Protein AF-A0A2N2FHU1-F1 (afdb_monomer)

Foldseek 3Di:
DYDDDDDDDDDDDDDDDDDDDDDDDPDPPPPVVVVPVVVVVVVVVVVVVVVVVVVVVVVVVVVVVVVVPDDPAQLDDDPPQDDFLDWDAQPQQRFIWFKDAWHKDWFFADPPQFLGDLLRDDTDIATEGIWTWGLWFQFQSSQCSQPVDQCALQCPDRLFFGAQDFLVRQQVSQVSSCVVRVFHKDFAALVRLLCQQCVPPPEQGLVHPFDDPQAAQEQFDDDDPPPPPPPPDDDDDDDDPDPDPPCSHRPRQDQDRIPSHAGHPSSHTQLAAAAWAWHQADDDSCCRVPFDRYRGGHPDDDFKTKTGQYYNHDDRSQNTSSRIDIDGRRDTDNRYTHMMMGGDDDPPPDPPPPDDD

Secondary structure (DSSP, 8-state):
------------------------SSSSSSSSSTTTTHHHHHHHHHHHHHHHHHHHHHHHHHHHHHHTTSPPPTTSPPTTPPPTT-EEE-TTT--EEEEE--EEEEES--TT-TT--GGG-S-EEEEE--EEEESSPPBHHHHHHHHS----SS---TTSBP-SB-HHHHHHHHHHHHHHHTS--BPPPHHHHHHHHHTT--SSBTTBS---TTT---------------------------------S-TT--PPPTT-S---TTS---TTSSSEEEEEEEP-TTGGGG--SBS----S--S-EEEES--TTS-GGG-STT--EEE-TT--BTTEE---EEEPPPPS-PSP-----

Mean predicted aligned error: 14.24 Å

Nearest PDB structures (foldseek):
  5hha-assembly1_A  TM=8.091E-01  e=1.763E-21  Pseudomonas aeruginosa PAO1
  6muj-assembly4_D  TM=7.670E-01  e=4.812E-19  Streptomyces coelicolor A3(2)
  2y3c-assembly1_A  TM=7.671E-01  e=2.247E-18  Treponema denticola
  6xtr-assembly1_A  TM=7.542E-01  e=1.756E-18  Thermomonospora curvata DSM 43183
  7spq-assembly1_A-2  TM=7.287E-01  e=2.327E-14  Burkholderia glumae BGR1

Radius of gyration: 36.48 Å; Cα contacts (8 Å, |Δi|>4): 621; chains: 1; bounding box: 97×106×107 Å

Structure (mmCIF, N/CA/C/O backbone):
data_AF-A0A2N2FHU1-F1
#
_entry.id   AF-A0A2N2FHU1-F1
#
loop_
_atom_site.group_PDB
_atom_site.id
_atom_site.type_symbol
_atom_site.label_atom_id
_atom_site.label_alt_id
_atom_site.label_comp_id
_atom_site.label_asym_id
_atom_site.label_entity_id
_atom_site.label_seq_id
_atom_site.pdbx_PDB_ins_code
_atom_site.Cartn_x
_atom_site.Cartn_y
_atom_site.Cartn_z
_atom_site.occupancy
_atom_site.B_iso_or_equiv
_atom_site.auth_seq_id
_atom_site.auth_comp_id
_atom_site.auth_asym_id
_atom_site.auth_atom_id
_atom_site.pdbx_PDB_model_num
ATOM 1 N N . MET A 1 1 ? 56.007 -33.754 -60.403 1.00 40.62 1 MET A N 1
ATOM 2 C CA . MET A 1 1 ? 57.239 -33.517 -59.618 1.00 40.62 1 MET A CA 1
ATOM 3 C C . MET A 1 1 ? 56.805 -33.421 -58.157 1.00 40.62 1 MET A C 1
ATOM 5 O O . MET A 1 1 ? 56.067 -32.502 -57.865 1.00 40.62 1 MET A O 1
ATOM 9 N N . GLY A 1 2 ? 57.037 -34.321 -57.205 1.00 34.84 2 GLY A N 1
ATOM 10 C CA . GLY A 1 2 ? 57.869 -35.516 -57.090 1.00 34.84 2 GLY A CA 1
ATOM 11 C C . GLY A 1 2 ? 58.473 -35.539 -55.673 1.00 34.84 2 GLY A C 1
ATOM 12 O O . GLY A 1 2 ? 59.330 -34.705 -55.428 1.00 34.84 2 GLY A O 1
ATOM 13 N N . THR A 1 3 ? 58.047 -36.502 -54.823 1.00 38.44 3 THR A N 1
ATOM 14 C CA . THR A 1 3 ? 58.814 -37.235 -53.755 1.00 38.44 3 THR A CA 1
ATOM 15 C C . THR A 1 3 ? 59.476 -36.442 -52.597 1.00 38.44 3 THR A C 1
ATOM 17 O O . THR A 1 3 ? 59.896 -35.319 -52.797 1.00 38.44 3 THR A O 1
ATOM 20 N N . ALA A 1 4 ? 59.708 -36.907 -51.356 1.00 38.34 4 ALA A N 1
ATOM 21 C CA . ALA A 1 4 ? 59.537 -38.139 -50.557 1.00 38.34 4 ALA A CA 1
ATOM 22 C C . ALA A 1 4 ? 59.866 -37.758 -49.071 1.00 38.34 4 ALA A C 1
ATOM 24 O O . ALA A 1 4 ? 60.621 -36.820 -48.847 1.00 38.34 4 ALA A O 1
ATOM 25 N N . CYS A 1 5 ? 59.181 -38.256 -48.032 1.00 33.56 5 CYS A N 1
ATOM 26 C CA . CYS A 1 5 ? 59.478 -39.444 -47.198 1.00 33.56 5 CYS A CA 1
ATOM 27 C C . CYS A 1 5 ? 60.847 -39.476 -46.468 1.00 33.56 5 CYS A C 1
ATOM 29 O O . CYS A 1 5 ? 61.884 -39.523 -47.117 1.00 33.56 5 CYS A O 1
ATOM 31 N N . SER A 1 6 ? 60.836 -39.611 -45.129 1.00 40.53 6 SER A N 1
ATOM 32 C CA . SER A 1 6 ? 61.796 -40.456 -44.388 1.00 40.53 6 SER A CA 1
ATOM 33 C C . SER A 1 6 ? 61.272 -40.828 -42.988 1.00 40.53 6 SER A C 1
ATOM 35 O O . SER A 1 6 ? 60.971 -39.964 -42.167 1.00 40.53 6 SER A O 1
ATOM 37 N N . MET A 1 7 ? 61.162 -42.137 -42.739 1.00 39.69 7 MET A N 1
ATOM 38 C CA . MET A 1 7 ? 61.008 -42.786 -41.430 1.00 39.69 7 MET A CA 1
ATOM 39 C C . MET A 1 7 ? 62.381 -43.250 -40.920 1.00 39.69 7 MET A C 1
ATOM 41 O O . MET A 1 7 ? 63.185 -43.721 -41.720 1.00 39.69 7 MET A O 1
ATOM 45 N N . ALA A 1 8 ? 62.559 -43.363 -39.597 1.00 38.97 8 ALA A N 1
ATOM 46 C CA . ALA A 1 8 ? 63.351 -44.458 -39.020 1.00 38.97 8 ALA A CA 1
ATOM 47 C C . ALA A 1 8 ? 62.891 -44.837 -37.596 1.00 38.97 8 ALA A C 1
ATOM 49 O O . ALA A 1 8 ? 62.787 -44.003 -36.704 1.00 38.97 8 ALA A O 1
ATOM 50 N N . ARG A 1 9 ? 62.611 -46.137 -37.420 1.00 41.94 9 ARG A N 1
ATOM 51 C CA . ARG A 1 9 ? 62.234 -46.871 -36.193 1.00 41.94 9 ARG A CA 1
ATOM 52 C C . ARG A 1 9 ? 63.461 -47.422 -35.448 1.00 41.94 9 ARG A C 1
ATOM 54 O O . ARG A 1 9 ? 64.472 -47.657 -36.104 1.00 41.94 9 ARG A O 1
ATOM 61 N N . ARG A 1 10 ? 63.234 -47.877 -34.194 1.00 39.69 10 ARG A N 1
ATOM 62 C CA . ARG A 1 10 ? 63.650 -49.159 -33.518 1.00 39.69 10 ARG A CA 1
ATOM 63 C C . ARG A 1 10 ? 64.129 -48.878 -32.072 1.00 39.69 10 ARG A C 1
ATOM 65 O O . ARG A 1 10 ? 64.758 -47.858 -31.869 1.00 39.69 10 ARG A O 1
ATOM 72 N N . LYS A 1 11 ? 63.899 -49.680 -31.015 1.00 37.00 11 LYS A N 1
ATOM 73 C CA . LYS A 1 11 ? 63.707 -51.141 -30.826 1.00 37.00 11 LYS A CA 1
ATOM 74 C C . LYS A 1 11 ? 63.154 -51.426 -29.400 1.00 37.00 11 LYS A C 1
ATOM 76 O O . LYS A 1 11 ? 63.302 -50.599 -28.510 1.00 37.00 11 LYS A O 1
ATOM 81 N N . SER A 1 12 ? 62.582 -52.614 -29.199 1.00 36.44 12 SER A N 1
ATOM 82 C CA . SER A 1 12 ? 61.937 -53.148 -27.982 1.00 36.44 12 SER A CA 1
ATOM 83 C C . SER A 1 12 ? 62.752 -54.240 -27.246 1.00 36.44 12 SER A C 1
ATOM 85 O O . SER A 1 12 ? 63.323 -55.075 -27.940 1.00 36.44 12 SER A O 1
ATOM 87 N N . ALA A 1 13 ? 62.652 -54.260 -25.897 1.00 38.62 13 ALA A N 1
ATOM 88 C CA . ALA A 1 13 ? 62.669 -55.360 -24.882 1.00 38.62 13 ALA A CA 1
ATOM 89 C C . ALA A 1 13 ? 63.818 -56.418 -24.839 1.00 38.62 13 ALA A C 1
ATOM 91 O O . ALA A 1 13 ? 64.398 -56.722 -25.878 1.00 38.62 13 ALA A O 1
ATOM 92 N N . PRO A 1 14 ? 64.152 -57.007 -23.653 1.00 44.94 14 PRO A N 1
ATOM 93 C CA . PRO A 1 14 ? 63.383 -58.133 -23.065 1.00 44.94 14 PRO A CA 1
ATOM 94 C C . PRO A 1 14 ? 63.299 -58.204 -21.507 1.00 44.94 14 PRO A C 1
ATOM 96 O O . PRO A 1 14 ? 63.919 -57.426 -20.790 1.00 44.94 14 PRO A O 1
ATOM 99 N N . GLN A 1 15 ? 62.497 -59.158 -20.998 1.00 40.56 15 GLN A N 1
ATOM 100 C CA . GLN A 1 15 ? 62.167 -59.462 -19.585 1.00 40.56 15 GLN A CA 1
ATOM 101 C C . GLN A 1 15 ? 62.832 -60.759 -19.035 1.00 40.56 15 GLN A C 1
ATOM 103 O O . GLN A 1 15 ? 63.158 -61.639 -19.831 1.00 40.56 15 GLN A O 1
ATOM 108 N N . ARG A 1 16 ? 62.757 -60.922 -17.685 1.00 37.66 16 ARG A N 1
ATOM 109 C CA . ARG A 1 16 ? 62.715 -62.146 -16.804 1.00 37.66 16 ARG A CA 1
ATOM 110 C C . ARG A 1 16 ? 64.029 -62.555 -16.086 1.00 37.66 16 ARG A C 1
ATOM 112 O O . ARG A 1 16 ? 65.076 -62.194 -16.610 1.00 37.66 16 ARG A O 1
ATOM 119 N N . PRO A 1 17 ? 64.024 -63.353 -14.971 1.00 45.00 17 PRO A N 1
ATOM 120 C CA . PRO A 1 17 ? 62.926 -64.029 -14.232 1.00 45.00 17 PRO A CA 1
ATOM 121 C C . PRO A 1 17 ? 62.935 -63.900 -12.670 1.00 45.00 17 PRO A C 1
ATOM 123 O O . PRO A 1 17 ? 63.761 -63.224 -12.071 1.00 45.00 17 PRO A O 1
ATOM 126 N N . LEU A 1 18 ? 61.955 -64.584 -12.053 1.00 44.88 18 LEU A N 1
ATOM 127 C CA . LEU A 1 18 ? 61.579 -64.764 -10.634 1.00 44.88 18 LEU A CA 1
ATOM 128 C C . LEU A 1 18 ? 62.625 -65.445 -9.719 1.00 44.88 18 LEU A C 1
ATOM 130 O O . LEU A 1 18 ? 63.299 -66.373 -10.157 1.00 44.88 18 LEU A O 1
ATOM 134 N N . LEU A 1 19 ? 62.587 -65.147 -8.409 1.00 37.03 19 LEU A N 1
ATOM 135 C CA . LEU A 1 19 ? 62.988 -66.087 -7.348 1.00 37.03 19 LEU A CA 1
ATOM 136 C C . LEU A 1 19 ? 62.145 -65.924 -6.069 1.00 37.03 19 LEU A C 1
ATOM 138 O O . LEU A 1 19 ? 61.820 -64.822 -5.637 1.00 37.03 19 LEU A O 1
ATOM 142 N N . ARG A 1 20 ? 61.771 -67.077 -5.511 1.00 44.06 20 ARG A N 1
ATOM 143 C CA . ARG A 1 20 ? 60.867 -67.327 -4.381 1.00 44.06 20 ARG A CA 1
ATOM 144 C C . ARG A 1 20 ? 61.733 -67.779 -3.197 1.00 44.06 20 ARG A C 1
ATOM 146 O O . ARG A 1 20 ? 62.502 -68.718 -3.377 1.00 44.06 20 ARG A O 1
ATOM 153 N N . ALA A 1 21 ? 61.594 -67.179 -2.014 1.00 37.00 21 ALA A N 1
ATOM 154 C CA . ALA A 1 21 ? 62.083 -67.748 -0.750 1.00 37.00 21 ALA A CA 1
ATOM 155 C C . ALA A 1 21 ? 61.275 -67.195 0.445 1.00 37.00 21 ALA A C 1
ATOM 157 O O . ALA A 1 21 ? 60.948 -66.014 0.495 1.00 37.00 21 ALA A O 1
ATOM 158 N N . GLN A 1 22 ? 60.933 -68.080 1.378 1.00 45.22 22 GLN A N 1
ATOM 159 C CA . GLN A 1 22 ? 60.189 -67.906 2.639 1.00 45.22 22 GLN A CA 1
ATOM 160 C C . GLN A 1 22 ? 60.930 -68.750 3.717 1.00 45.22 22 GLN A C 1
ATOM 162 O O . GLN A 1 22 ? 61.759 -69.570 3.323 1.00 45.22 22 GLN A O 1
ATOM 167 N N . PRO A 1 23 ? 60.602 -68.691 5.028 1.00 52.25 23 PRO A N 1
ATOM 168 C CA . PRO A 1 23 ? 60.909 -67.663 6.032 1.00 52.25 23 PRO A CA 1
ATOM 169 C C . PRO A 1 23 ? 61.616 -68.303 7.271 1.00 52.25 23 PRO A C 1
ATOM 171 O O . PRO A 1 23 ? 62.114 -69.415 7.184 1.00 52.25 23 PRO A O 1
ATOM 174 N N . GLN A 1 24 ? 61.558 -67.647 8.441 1.00 51.66 24 GLN A N 1
ATOM 175 C CA . GLN A 1 24 ? 61.842 -68.164 9.805 1.00 51.66 24 GLN A CA 1
ATOM 176 C C . GLN A 1 24 ? 63.264 -67.967 10.366 1.00 51.66 24 GLN A C 1
ATOM 178 O O . GLN A 1 24 ? 64.061 -68.894 10.395 1.00 51.66 24 GLN A O 1
ATOM 183 N N . ALA A 1 25 ? 63.532 -66.776 10.925 1.00 49.62 25 ALA A N 1
ATOM 184 C CA . ALA A 1 25 ? 64.481 -66.613 12.048 1.00 49.62 25 ALA A CA 1
ATOM 185 C C . ALA A 1 25 ? 64.404 -65.258 12.804 1.00 49.62 25 ALA A C 1
ATOM 187 O O . ALA A 1 25 ? 65.146 -65.073 13.760 1.00 49.62 25 ALA A O 1
ATOM 188 N N . MET A 1 26 ? 63.537 -64.299 12.437 1.00 52.66 26 MET A N 1
ATOM 189 C CA . MET A 1 26 ? 63.538 -62.940 13.034 1.00 52.66 26 MET A CA 1
ATOM 190 C C . MET A 1 26 ? 62.244 -62.530 13.769 1.00 52.66 26 MET A C 1
ATOM 192 O O . MET A 1 26 ? 61.972 -61.342 13.896 1.00 52.66 26 MET A O 1
ATOM 196 N N . LEU A 1 27 ? 61.428 -63.468 14.269 1.00 49.78 27 LEU A N 1
ATOM 197 C CA . LEU A 1 27 ? 60.154 -63.112 14.929 1.00 49.78 27 LEU A CA 1
ATOM 198 C C . LEU A 1 27 ? 60.169 -63.159 16.468 1.00 49.78 27 LEU A C 1
ATOM 200 O O . LEU A 1 27 ? 59.229 -62.670 17.081 1.00 49.78 27 LEU A O 1
ATOM 204 N N . LEU A 1 28 ? 61.212 -63.686 17.121 1.00 50.75 28 LEU A N 1
ATOM 205 C CA . LEU A 1 28 ? 61.210 -63.783 18.593 1.00 50.75 28 LEU A CA 1
ATOM 206 C C . LEU A 1 28 ? 61.859 -62.600 19.331 1.00 50.75 28 LEU A C 1
ATOM 208 O O . LEU A 1 28 ? 61.578 -62.410 20.509 1.00 50.75 28 LEU A O 1
ATOM 212 N N . ALA A 1 29 ? 62.672 -61.772 18.670 1.00 51.50 29 ALA A N 1
ATOM 213 C CA . ALA A 1 29 ? 63.367 -60.664 19.341 1.00 51.50 29 ALA A CA 1
ATOM 214 C C . ALA A 1 29 ? 62.569 -59.341 19.384 1.00 51.50 29 ALA A C 1
ATOM 216 O O . ALA A 1 29 ? 62.924 -58.448 20.146 1.00 51.50 29 ALA A O 1
ATOM 217 N N . LEU A 1 30 ? 61.478 -59.207 18.615 1.00 48.12 30 LEU A N 1
ATOM 218 C CA . LEU A 1 30 ? 60.668 -57.975 18.563 1.00 48.12 30 LEU A CA 1
ATOM 219 C C . LEU A 1 30 ? 59.480 -57.968 19.551 1.00 48.12 30 LEU A C 1
ATOM 221 O O . LEU A 1 30 ? 58.863 -56.930 19.767 1.00 48.12 30 LEU A O 1
ATOM 225 N N . LEU A 1 31 ? 59.146 -59.115 20.153 1.00 48.38 31 LEU A N 1
ATOM 226 C CA . LEU A 1 31 ? 57.955 -59.266 21.003 1.00 48.38 31 LEU A CA 1
ATOM 227 C C . LEU A 1 31 ? 58.168 -58.857 22.471 1.00 48.38 31 LEU A C 1
ATOM 229 O O . LEU A 1 31 ? 57.191 -58.665 23.187 1.00 48.38 31 LEU A O 1
ATOM 233 N N . LEU A 1 32 ? 59.413 -58.680 22.928 1.00 48.84 32 LEU A N 1
ATOM 234 C CA . LEU A 1 32 ? 59.709 -58.396 24.342 1.00 48.84 32 LEU A CA 1
ATOM 235 C C . LEU A 1 32 ? 59.891 -56.905 24.676 1.00 48.84 32 LEU A C 1
ATOM 237 O O . LEU A 1 32 ? 59.790 -56.536 25.841 1.00 48.84 32 LEU A O 1
ATOM 241 N N . THR A 1 33 ? 60.064 -56.024 23.687 1.00 51.12 33 THR A N 1
ATOM 242 C CA . THR A 1 33 ? 60.094 -54.561 23.897 1.00 51.12 33 THR A CA 1
ATOM 243 C C . THR A 1 33 ? 58.727 -53.889 23.735 1.00 51.12 33 THR A C 1
ATOM 245 O O . THR A 1 33 ? 58.548 -52.762 24.192 1.00 51.12 33 THR A O 1
ATOM 248 N N . LEU A 1 34 ? 57.726 -54.573 23.166 1.00 46.78 34 LEU A N 1
ATOM 249 C CA . LEU A 1 34 ? 56.380 -54.014 22.977 1.00 46.78 34 LEU A CA 1
ATOM 250 C C . LEU A 1 34 ? 55.507 -54.049 24.252 1.00 46.78 34 LEU A C 1
ATOM 252 O O . LEU A 1 34 ? 54.540 -53.298 24.354 1.00 46.78 34 LEU A O 1
ATOM 256 N N . CYS A 1 35 ? 55.850 -54.874 25.250 1.00 52.03 35 CYS A N 1
ATOM 257 C CA . CYS A 1 35 ? 55.008 -55.087 26.438 1.00 52.03 35 CYS A CA 1
ATOM 258 C C . CYS A 1 35 ? 55.168 -54.050 27.566 1.00 52.03 35 CYS A C 1
ATOM 260 O O . CYS A 1 35 ? 54.387 -54.090 28.512 1.00 52.03 35 CYS A O 1
ATOM 262 N N . LEU A 1 36 ? 56.122 -53.112 27.492 1.00 50.50 36 LEU A N 1
ATOM 263 C CA . LEU A 1 36 ? 56.321 -52.104 28.553 1.00 50.50 36 LEU A CA 1
ATOM 264 C C . LEU A 1 36 ? 55.947 -50.664 28.161 1.00 50.50 36 LEU A C 1
ATOM 266 O O . LEU A 1 36 ? 55.898 -49.806 29.035 1.00 50.50 36 LEU A O 1
ATOM 270 N N . VAL A 1 37 ? 55.628 -50.381 26.891 1.00 52.59 37 VAL A N 1
ATOM 271 C CA . VAL A 1 37 ? 55.271 -49.015 26.431 1.00 52.59 37 VAL A CA 1
ATOM 272 C C . VAL A 1 37 ? 53.758 -48.839 26.216 1.00 52.59 37 VAL A C 1
ATOM 274 O O . VAL A 1 37 ? 53.238 -47.726 26.283 1.00 52.59 37 VAL A O 1
ATOM 277 N N . ALA A 1 38 ? 53.016 -49.935 26.028 1.00 52.78 38 ALA A N 1
ATOM 278 C CA . ALA A 1 38 ? 51.574 -49.905 25.777 1.00 52.78 38 ALA A CA 1
ATOM 279 C C . ALA A 1 38 ? 50.702 -49.309 26.914 1.00 52.78 38 ALA A C 1
ATOM 281 O O . ALA A 1 38 ? 49.747 -48.603 26.587 1.00 52.78 38 ALA A O 1
ATOM 282 N N . PRO A 1 39 ? 50.987 -49.508 28.223 1.00 53.47 39 PRO A N 1
ATOM 283 C CA . PRO A 1 39 ? 50.118 -48.959 29.268 1.00 53.47 39 PRO A CA 1
ATOM 284 C C . PRO A 1 39 ? 50.262 -47.438 29.449 1.00 53.47 39 PRO A C 1
ATOM 286 O O . PRO A 1 39 ? 49.292 -46.783 29.818 1.00 53.47 39 PRO A O 1
ATOM 289 N N . ALA A 1 40 ? 51.433 -46.859 29.156 1.00 52.09 40 ALA A N 1
ATOM 290 C CA . ALA A 1 40 ? 51.691 -45.427 29.352 1.00 52.09 40 ALA A CA 1
ATOM 291 C C . ALA A 1 40 ? 51.044 -44.548 28.263 1.00 52.09 40 ALA A C 1
ATOM 293 O O . ALA A 1 40 ? 50.497 -43.490 28.563 1.00 52.09 40 ALA A O 1
ATOM 294 N N . LEU A 1 41 ? 51.030 -45.008 27.005 1.00 52.34 41 LEU A N 1
ATOM 295 C CA . LEU A 1 41 ? 50.374 -44.296 25.895 1.00 52.34 41 LEU A CA 1
ATOM 296 C C . LEU A 1 41 ? 48.841 -44.281 26.019 1.00 52.34 41 LEU A C 1
ATOM 298 O O . LEU A 1 41 ? 48.196 -43.324 25.592 1.00 52.34 41 LEU A O 1
ATOM 302 N N . ALA A 1 42 ? 48.252 -45.307 26.641 1.00 53.91 42 ALA A N 1
ATOM 303 C CA . ALA A 1 42 ? 46.809 -45.381 26.855 1.00 53.91 42 ALA A CA 1
ATOM 304 C C . ALA A 1 42 ? 46.305 -44.388 27.921 1.00 53.91 42 ALA A C 1
ATOM 306 O O . ALA A 1 42 ? 45.181 -43.902 27.812 1.00 53.91 42 ALA A O 1
ATOM 307 N N . GLN A 1 43 ? 47.118 -44.064 28.936 1.00 54.53 43 GLN A N 1
ATOM 308 C CA . GLN A 1 43 ? 46.726 -43.114 29.985 1.00 54.53 43 GLN A CA 1
ATOM 309 C C . GLN A 1 43 ? 46.781 -41.659 29.503 1.00 54.53 43 GLN A C 1
ATOM 311 O O . GLN A 1 43 ? 45.830 -40.919 29.739 1.00 54.53 43 GLN A O 1
ATOM 316 N N . VAL A 1 44 ? 47.819 -41.283 28.746 1.00 55.78 44 VAL A N 1
ATOM 317 C CA . VAL A 1 44 ? 47.945 -39.929 28.171 1.00 55.78 44 VAL A CA 1
ATOM 318 C C . VAL A 1 44 ? 46.800 -39.641 27.191 1.00 55.78 44 VAL A C 1
ATOM 320 O O . VAL A 1 44 ? 46.137 -38.614 27.292 1.00 55.78 44 VAL A O 1
ATOM 323 N N . SER A 1 45 ? 46.457 -40.603 26.324 1.00 59.12 45 SER A N 1
ATOM 324 C CA . SER A 1 45 ? 45.340 -40.452 25.379 1.00 59.12 45 SER A CA 1
ATOM 325 C C . SER A 1 45 ? 43.966 -40.328 26.055 1.00 59.12 45 SER A C 1
ATOM 327 O O . SER A 1 45 ? 43.052 -39.749 25.469 1.00 59.12 45 SER A O 1
ATOM 329 N N . ALA A 1 46 ? 43.789 -40.882 27.258 1.00 57.19 46 ALA A N 1
ATOM 330 C CA . ALA A 1 46 ? 42.523 -40.818 27.986 1.00 57.19 46 ALA A CA 1
ATOM 331 C C . ALA A 1 46 ? 42.353 -39.501 28.766 1.00 57.19 46 ALA A C 1
ATOM 333 O O . ALA A 1 46 ? 41.223 -39.043 28.949 1.00 57.19 46 ALA A O 1
ATOM 334 N N . GLU A 1 47 ? 43.450 -38.890 29.220 1.00 58.56 47 GLU A N 1
ATOM 335 C CA . GLU A 1 47 ? 43.434 -37.577 29.874 1.00 58.56 47 GLU A CA 1
ATOM 336 C C . GLU A 1 47 ? 43.218 -36.444 28.865 1.00 58.56 47 GLU A C 1
ATOM 338 O O . GLU A 1 47 ? 42.375 -35.579 29.113 1.00 58.56 47 GLU A O 1
ATOM 343 N N . ASP A 1 48 ? 43.852 -36.510 27.690 1.00 58.16 48 ASP A N 1
ATOM 344 C CA . ASP A 1 48 ? 43.631 -35.547 26.602 1.00 58.16 48 ASP A CA 1
ATOM 345 C C . ASP A 1 48 ? 42.182 -35.593 26.089 1.00 58.16 48 ASP A C 1
ATOM 347 O O . ASP A 1 48 ? 41.522 -34.559 25.975 1.00 58.16 48 ASP A O 1
ATOM 351 N N . ALA A 1 49 ? 41.617 -36.793 25.909 1.00 55.66 49 ALA A N 1
ATOM 352 C CA . ALA A 1 49 ? 40.220 -36.950 25.496 1.00 55.66 49 ALA A CA 1
ATOM 353 C C . ALA A 1 49 ? 39.218 -36.433 26.550 1.00 55.66 49 ALA A C 1
ATOM 355 O O . ALA A 1 49 ? 38.156 -35.911 26.204 1.00 55.66 49 ALA A O 1
ATOM 356 N N . ARG A 1 50 ? 39.537 -36.547 27.849 1.00 59.19 50 ARG A N 1
ATOM 357 C CA . ARG A 1 50 ? 38.714 -35.979 28.935 1.00 59.19 50 ARG A CA 1
ATOM 358 C C . ARG A 1 50 ? 38.845 -34.459 29.026 1.00 59.19 50 ARG A C 1
ATOM 360 O O . ARG A 1 50 ? 37.856 -33.794 29.329 1.00 59.19 50 ARG A O 1
ATOM 367 N N . SER A 1 51 ? 40.030 -33.917 28.752 1.00 57.12 51 SER A N 1
ATOM 368 C CA . SER A 1 51 ? 40.287 -32.476 28.672 1.00 57.12 51 SER A CA 1
ATOM 369 C C . SER A 1 51 ? 39.490 -31.834 27.531 1.00 57.12 51 SER A C 1
ATOM 371 O O . SER A 1 51 ? 38.757 -30.868 27.753 1.00 57.12 51 SER A O 1
ATOM 373 N N . GLU A 1 52 ? 39.523 -32.434 26.338 1.00 57.56 52 GLU A N 1
ATOM 374 C CA . GLU A 1 52 ? 38.754 -31.971 25.178 1.00 57.56 52 GLU A CA 1
ATOM 375 C C . GLU A 1 52 ? 37.242 -32.112 25.389 1.00 57.56 52 GLU A C 1
ATOM 377 O O . GLU A 1 52 ? 36.491 -31.180 25.095 1.00 57.56 52 GLU A O 1
ATOM 382 N N . ALA A 1 53 ? 36.770 -33.222 25.969 1.00 57.12 53 ALA A N 1
ATOM 383 C CA . ALA A 1 53 ? 35.351 -33.403 26.278 1.00 57.12 53 ALA A CA 1
ATOM 384 C C . ALA A 1 53 ? 34.840 -32.364 27.294 1.00 57.12 53 ALA A C 1
ATOM 386 O O . ALA A 1 53 ? 33.779 -31.770 27.088 1.00 57.12 53 ALA A O 1
ATOM 387 N N . ASN A 1 54 ? 35.617 -32.071 28.343 1.00 61.31 54 ASN A N 1
ATOM 388 C CA . ASN A 1 54 ? 35.266 -31.054 29.335 1.00 61.31 54 ASN A CA 1
ATOM 389 C C . ASN A 1 54 ? 35.314 -29.630 28.759 1.00 61.31 54 ASN A C 1
ATOM 391 O O . ASN A 1 54 ? 34.445 -28.821 29.082 1.00 61.31 54 ASN A O 1
ATOM 395 N N . ALA A 1 55 ? 36.267 -29.320 27.874 1.00 54.41 55 ALA A N 1
ATOM 396 C CA . ALA A 1 55 ? 36.329 -28.034 27.176 1.00 54.41 55 ALA A CA 1
ATOM 397 C C . ALA A 1 55 ? 35.151 -27.852 26.201 1.00 54.41 55 ALA A C 1
ATOM 399 O O . ALA A 1 55 ? 34.558 -26.775 26.126 1.00 54.41 55 ALA A O 1
ATOM 400 N N . THR A 1 56 ? 34.752 -28.922 25.508 1.00 55.88 56 THR A N 1
ATOM 401 C CA . THR A 1 56 ? 33.604 -28.923 24.589 1.00 55.88 56 THR A CA 1
ATOM 402 C C . THR A 1 56 ? 32.287 -28.766 25.350 1.00 55.88 56 THR A C 1
ATOM 404 O O . THR A 1 56 ? 31.415 -28.003 24.937 1.00 55.88 56 THR A O 1
ATOM 407 N N . GLN A 1 57 ? 32.156 -29.416 26.510 1.00 55.19 57 GLN A N 1
ATOM 408 C CA . GLN A 1 57 ? 30.982 -29.293 27.372 1.00 55.19 57 GLN A CA 1
ATOM 409 C C . GLN A 1 57 ? 30.924 -27.922 28.064 1.00 55.19 57 GLN A C 1
ATOM 411 O O . GLN A 1 57 ? 29.852 -27.326 28.132 1.00 55.19 57 GLN A O 1
ATOM 416 N N . ALA A 1 58 ? 32.056 -27.354 28.491 1.00 53.28 58 ALA A N 1
ATOM 417 C CA . ALA A 1 58 ? 32.128 -25.991 29.022 1.00 53.28 58 ALA A CA 1
ATOM 418 C C . ALA A 1 58 ? 31.768 -24.930 27.963 1.00 53.28 58 ALA A C 1
ATOM 420 O O . ALA A 1 58 ? 30.980 -24.028 28.257 1.00 53.28 58 ALA A O 1
ATOM 421 N N . ASN A 1 59 ? 32.238 -25.085 26.719 1.00 54.72 59 ASN A N 1
ATOM 422 C CA . ASN A 1 59 ? 31.848 -24.225 25.596 1.00 54.72 59 ASN A CA 1
ATOM 423 C C . ASN A 1 59 ? 30.371 -24.391 25.215 1.00 54.72 59 ASN A C 1
ATOM 425 O O . ASN A 1 59 ? 29.705 -23.397 24.939 1.00 54.72 59 ASN A O 1
ATOM 429 N N . ALA A 1 60 ? 29.822 -25.608 25.250 1.00 47.56 60 ALA A N 1
ATOM 430 C CA . ALA A 1 60 ? 28.398 -25.844 25.005 1.00 47.56 60 ALA A CA 1
ATOM 431 C C . ALA A 1 60 ? 27.515 -25.245 26.116 1.00 47.56 60 ALA A C 1
ATOM 433 O O . ALA A 1 60 ? 26.453 -24.688 25.839 1.00 47.56 60 ALA A O 1
ATOM 434 N N . THR A 1 61 ? 27.976 -25.288 27.369 1.00 51.28 61 THR A N 1
ATOM 435 C CA . THR A 1 61 ? 27.259 -24.710 28.516 1.00 51.28 61 THR A CA 1
ATOM 436 C C . THR A 1 61 ? 27.335 -23.177 28.503 1.00 51.28 61 THR A C 1
ATOM 438 O O . THR A 1 61 ? 26.341 -22.514 28.791 1.00 51.28 61 THR A O 1
ATOM 441 N N . GLN A 1 62 ? 28.465 -22.590 28.085 1.00 49.44 62 GLN A N 1
ATOM 442 C CA . GLN A 1 62 ? 28.582 -21.144 27.853 1.00 49.44 62 GLN A CA 1
ATOM 443 C C . GLN A 1 62 ? 27.777 -20.677 26.628 1.00 49.44 62 GLN A C 1
ATOM 445 O O . GLN A 1 62 ? 27.089 -19.663 26.717 1.00 49.44 62 GLN A O 1
ATOM 450 N N . ALA A 1 63 ? 27.758 -21.433 25.526 1.00 44.75 63 ALA A N 1
ATOM 451 C CA . ALA A 1 63 ? 26.924 -21.134 24.358 1.00 44.75 63 ALA A CA 1
ATOM 452 C C . ALA A 1 63 ? 25.419 -21.214 24.685 1.00 44.75 63 ALA A C 1
ATOM 454 O O . ALA A 1 63 ? 24.644 -20.349 24.273 1.00 44.75 63 ALA A O 1
ATOM 455 N N . SER A 1 64 ? 25.006 -22.190 25.502 1.00 47.41 64 SER A N 1
ATOM 456 C CA . SER A 1 64 ? 23.624 -22.318 25.983 1.00 47.41 64 SER A CA 1
ATOM 457 C C . SER A 1 64 ? 23.236 -21.223 26.986 1.00 47.41 64 SER A C 1
ATOM 459 O O . SER A 1 64 ? 22.081 -20.797 27.010 1.00 47.41 64 SER A O 1
ATOM 461 N N . ALA A 1 65 ? 24.177 -20.727 27.796 1.00 46.00 65 ALA A N 1
ATOM 462 C CA . ALA A 1 65 ? 23.932 -19.631 28.736 1.00 46.00 65 ALA A CA 1
ATOM 463 C C . ALA A 1 65 ? 23.809 -18.260 28.041 1.00 46.00 65 ALA A C 1
ATOM 465 O O . ALA A 1 65 ? 23.076 -17.393 28.520 1.00 46.00 65 ALA A O 1
ATOM 466 N N . VAL A 1 66 ? 24.472 -18.067 26.894 1.00 43.41 66 VAL A N 1
ATOM 467 C CA . VAL A 1 66 ? 24.335 -16.854 26.065 1.00 43.41 66 VAL A CA 1
ATOM 468 C C . VAL A 1 66 ? 23.034 -16.878 25.248 1.00 43.41 66 VAL A C 1
ATOM 470 O O . VAL A 1 66 ? 22.378 -15.844 25.111 1.00 43.41 66 VAL A O 1
ATOM 473 N N . ALA A 1 67 ? 22.588 -18.052 24.785 1.00 44.06 67 ALA A N 1
ATOM 474 C CA . ALA A 1 67 ? 21.349 -18.202 24.015 1.00 44.06 67 ALA A CA 1
ATOM 475 C C . ALA A 1 67 ? 20.069 -17.865 24.811 1.00 44.06 67 ALA A C 1
ATOM 477 O O . ALA A 1 67 ? 19.091 -17.399 24.233 1.00 44.06 67 ALA A O 1
ATOM 478 N N . HIS A 1 68 ? 20.072 -18.013 26.141 1.00 44.59 68 HIS A N 1
ATOM 479 C CA . HIS A 1 68 ? 18.913 -17.689 26.988 1.00 44.59 68 HIS A CA 1
ATOM 480 C C . HIS A 1 68 ? 18.715 -16.191 27.286 1.00 44.59 68 HIS A C 1
ATOM 482 O O . HIS A 1 68 ? 17.776 -15.832 27.997 1.00 44.59 68 HIS A O 1
ATOM 488 N N . LYS A 1 69 ? 19.560 -15.303 26.740 1.00 45.59 69 LYS A N 1
ATOM 489 C CA . LYS A 1 69 ? 19.446 -13.842 26.918 1.00 45.59 69 LYS A CA 1
ATOM 490 C C . LYS A 1 69 ? 19.243 -13.047 25.626 1.00 45.59 69 LYS A C 1
ATOM 492 O O . LYS A 1 69 ? 19.038 -11.837 25.708 1.00 45.59 69 LYS A O 1
ATOM 497 N N . ALA A 1 70 ? 19.288 -13.687 24.459 1.00 49.16 70 ALA A N 1
ATOM 498 C CA . ALA A 1 70 ? 19.042 -13.012 23.190 1.00 49.16 70 ALA A CA 1
ATOM 499 C C . ALA A 1 70 ? 17.541 -13.020 22.878 1.00 49.16 70 ALA A C 1
ATOM 501 O O . ALA A 1 70 ? 16.939 -14.078 22.697 1.00 49.16 70 ALA A O 1
ATOM 502 N N . THR A 1 71 ? 16.926 -11.838 22.808 1.00 58.47 71 THR A N 1
ATOM 503 C CA . THR A 1 71 ? 15.593 -11.691 22.214 1.00 58.47 71 THR A CA 1
ATOM 504 C C . THR A 1 71 ? 15.639 -12.270 20.794 1.00 58.47 71 THR A C 1
ATOM 506 O O . THR A 1 71 ? 16.531 -11.879 20.037 1.00 58.47 71 THR A O 1
ATOM 509 N N . PRO A 1 72 ? 14.727 -13.189 20.413 1.00 63.16 72 PRO A N 1
ATOM 510 C CA . PRO A 1 72 ? 14.698 -13.736 19.062 1.00 63.16 72 PRO A CA 1
ATOM 511 C C . PRO A 1 72 ? 14.650 -12.614 18.014 1.00 63.16 72 PRO A C 1
ATOM 513 O O . PRO A 1 72 ? 13.957 -11.615 18.254 1.00 63.16 72 PRO A O 1
ATOM 516 N N . PRO A 1 73 ? 15.345 -12.768 16.869 1.00 79.31 73 PRO A N 1
ATOM 517 C CA . PRO A 1 73 ? 15.300 -11.792 15.790 1.00 79.31 73 PRO A CA 1
ATOM 518 C C . PRO A 1 73 ? 13.864 -11.423 15.416 1.00 79.31 73 PRO A C 1
ATOM 520 O O . PRO A 1 73 ? 12.961 -12.261 15.430 1.00 79.31 73 PRO A O 1
ATOM 523 N N . GLU A 1 74 ? 13.634 -10.150 15.103 1.00 85.44 74 GLU A N 1
ATOM 524 C CA . GLU A 1 74 ? 12.279 -9.601 15.001 1.00 85.44 74 GLU A CA 1
ATOM 525 C C . GLU A 1 74 ? 11.443 -10.238 13.874 1.00 85.44 74 GLU A C 1
ATOM 527 O O . GLU A 1 74 ? 10.217 -10.344 13.995 1.00 85.44 74 GLU A O 1
ATOM 532 N N . PHE A 1 75 ? 12.135 -10.724 12.841 1.00 86.88 75 PHE A N 1
ATOM 533 C CA . PHE A 1 75 ? 11.625 -11.430 11.667 1.00 86.88 75 PHE A CA 1
ATOM 534 C C . PHE A 1 75 ? 11.351 -12.928 11.893 1.00 86.88 75 PHE A C 1
ATOM 536 O O . PHE A 1 75 ? 11.049 -13.645 10.939 1.00 86.88 75 PHE A O 1
ATOM 543 N N . LEU A 1 76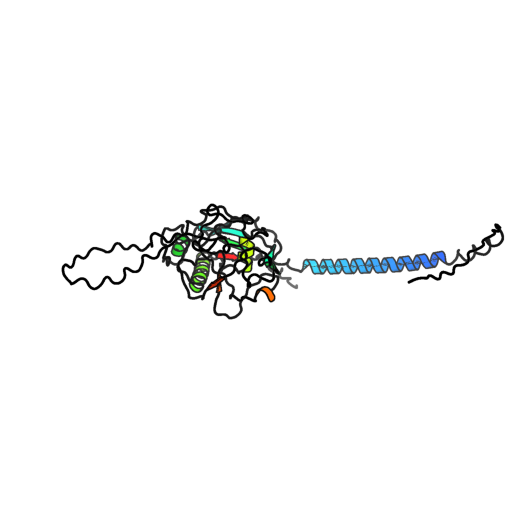 ? 11.431 -13.418 13.134 1.00 90.56 76 LEU A N 1
ATOM 544 C CA . LEU A 1 76 ? 10.940 -14.747 13.497 1.00 90.56 76 LEU A CA 1
ATOM 545 C C . LEU A 1 76 ? 9.556 -14.672 14.167 1.00 90.56 76 LEU A C 1
ATOM 547 O O . LEU A 1 76 ? 9.255 -13.691 14.866 1.00 90.56 76 LEU A O 1
ATOM 551 N N . PRO A 1 77 ? 8.716 -15.715 14.000 1.00 91.38 77 PRO A N 1
ATOM 552 C CA . PRO A 1 77 ? 7.472 -15.845 14.748 1.00 91.38 77 PRO A CA 1
ATOM 553 C C . PRO A 1 77 ? 7.720 -15.819 16.257 1.00 91.38 77 PRO A C 1
ATOM 555 O O . PRO A 1 77 ? 8.618 -16.494 16.766 1.00 91.38 77 PRO A O 1
ATOM 558 N N . LYS A 1 78 ? 6.905 -15.054 16.982 1.00 91.25 78 LYS A N 1
ATOM 559 C CA . LYS A 1 78 ? 6.900 -15.009 18.448 1.00 91.25 78 LYS A CA 1
ATOM 560 C C . LYS A 1 78 ? 5.709 -15.794 19.007 1.00 91.25 78 LYS A C 1
ATOM 562 O O . LYS A 1 78 ? 4.669 -15.877 18.351 1.00 91.25 78 LYS A O 1
ATOM 567 N N . PRO A 1 79 ? 5.813 -16.358 20.225 1.00 89.62 79 PRO A N 1
ATOM 568 C CA . PRO A 1 79 ? 4.664 -16.955 20.898 1.00 89.62 79 PRO A CA 1
ATOM 569 C C . PRO A 1 79 ? 3.489 -15.973 20.971 1.00 89.62 79 PRO A C 1
ATOM 571 O O . PRO A 1 79 ? 3.650 -14.840 21.420 1.00 89.62 79 PRO A O 1
ATOM 574 N N . GLY A 1 80 ? 2.312 -16.414 20.528 1.00 89.00 80 GLY A N 1
ATOM 575 C CA . GLY A 1 80 ? 1.111 -15.577 20.467 1.00 89.00 80 GLY A CA 1
ATOM 576 C C . GLY A 1 80 ? 0.948 -14.770 19.176 1.00 89.00 80 GLY A C 1
ATOM 577 O O . GLY A 1 80 ? -0.082 -14.109 19.032 1.00 89.00 80 GLY A O 1
ATOM 578 N N . ASP A 1 81 ? 1.895 -14.841 18.232 1.00 93.81 81 ASP A N 1
ATOM 579 C CA . ASP A 1 81 ? 1.671 -14.313 16.885 1.00 93.81 81 ASP A CA 1
ATOM 580 C C . ASP A 1 81 ? 0.487 -15.064 16.229 1.00 93.81 81 ASP A C 1
ATOM 582 O O . ASP A 1 81 ? 0.423 -16.298 16.291 1.00 93.81 81 ASP A O 1
ATOM 586 N N . PRO A 1 82 ? -0.475 -14.349 15.617 1.00 96.38 82 PRO A N 1
ATOM 587 C CA . PRO A 1 82 ? -1.581 -14.970 14.896 1.00 96.38 82 PRO A CA 1
ATOM 588 C C . PRO A 1 82 ? -1.117 -15.825 13.700 1.00 96.38 82 PRO A C 1
ATOM 590 O O . PRO A 1 82 ? -0.014 -15.629 13.180 1.00 96.38 82 PRO A O 1
ATOM 593 N N . PRO A 1 83 ? -1.963 -16.743 13.194 1.00 96.56 83 PRO A N 1
ATOM 594 C CA . PRO A 1 83 ? -1.709 -17.377 11.905 1.00 96.56 83 PRO A CA 1
ATOM 595 C C . PRO A 1 83 ? -1.790 -16.352 10.764 1.00 96.56 83 PRO A C 1
ATOM 597 O O . PRO A 1 83 ? -2.472 -15.330 10.876 1.00 96.56 83 PRO A O 1
ATOM 600 N N . ALA A 1 84 ? -1.100 -16.625 9.654 1.00 97.25 84 ALA A N 1
ATOM 601 C CA . ALA A 1 84 ? -1.143 -15.780 8.461 1.00 97.25 84 ALA A CA 1
ATOM 602 C C . ALA A 1 84 ? -2.592 -15.549 7.996 1.00 97.25 84 ALA A C 1
ATOM 604 O O . ALA A 1 84 ? -3.393 -16.483 7.967 1.00 97.25 84 ALA A O 1
ATOM 605 N N . GLY A 1 85 ? -2.931 -14.303 7.666 1.00 97.75 85 GLY A N 1
ATOM 606 C CA . GLY A 1 85 ? -4.280 -13.920 7.249 1.00 97.75 85 GLY A CA 1
ATOM 607 C C . GLY A 1 85 ? -5.316 -13.853 8.376 1.00 97.75 85 GLY A C 1
ATOM 608 O O . GLY A 1 85 ? -6.473 -13.551 8.100 1.00 97.75 85 GLY A O 1
ATOM 609 N N . ALA A 1 86 ? -4.939 -14.089 9.643 1.00 98.31 86 ALA A N 1
ATOM 610 C CA . ALA A 1 86 ? -5.837 -13.847 10.771 1.00 98.31 86 ALA A CA 1
ATOM 611 C C . ALA A 1 86 ? -6.346 -12.407 10.751 1.00 98.31 86 ALA A C 1
ATOM 613 O O . ALA A 1 86 ? -5.596 -11.493 10.424 1.00 98.31 86 ALA A O 1
ATOM 614 N N . THR A 1 87 ? -7.595 -12.197 11.154 1.00 98.38 87 THR A N 1
ATOM 615 C CA . THR A 1 87 ? -8.256 -10.898 11.023 1.00 98.38 87 THR A CA 1
ATOM 616 C C . THR A 1 87 ? -8.433 -10.195 12.367 1.00 98.38 87 THR A C 1
ATOM 618 O O . THR A 1 87 ? -8.832 -10.797 13.364 1.00 98.38 87 THR A O 1
ATOM 621 N N . TRP A 1 88 ? -8.203 -8.884 12.379 1.00 97.75 88 TRP A N 1
ATOM 622 C CA . TRP A 1 88 ? -8.535 -7.969 13.466 1.00 97.75 88 TRP A CA 1
ATOM 623 C C . TRP A 1 88 ? -9.322 -6.777 12.917 1.00 97.75 88 TRP A C 1
ATOM 625 O O . TRP A 1 88 ? -8.931 -6.175 11.924 1.00 97.75 88 TRP A O 1
ATOM 635 N N . THR A 1 89 ? -10.430 -6.415 13.565 1.00 98.06 89 THR A N 1
ATOM 636 C CA . THR A 1 89 ? -11.258 -5.268 13.157 1.00 98.06 89 THR A CA 1
ATOM 637 C C . THR A 1 89 ? -11.073 -4.104 14.125 1.00 98.06 89 THR A C 1
ATOM 639 O O . THR A 1 89 ? -11.251 -4.259 15.335 1.00 98.06 89 THR A O 1
ATOM 642 N N . GLU A 1 90 ? -10.739 -2.926 13.599 1.00 95.94 90 GLU A N 1
ATOM 643 C CA . GLU A 1 90 ? -10.609 -1.699 14.378 1.00 95.94 90 GLU A CA 1
ATOM 644 C C . GLU A 1 90 ? -12.005 -1.219 14.825 1.00 95.94 90 GLU A C 1
ATOM 646 O O . GLU A 1 90 ? -12.857 -0.905 13.988 1.00 95.94 90 GLU A O 1
ATOM 651 N N . PRO A 1 91 ? -12.272 -1.137 16.139 1.00 92.38 91 PRO A N 1
ATOM 652 C CA . PRO A 1 91 ? -13.628 -0.978 16.661 1.00 92.38 91 PRO A CA 1
ATOM 653 C C . PRO A 1 91 ? -14.272 0.392 16.398 1.00 92.38 91 PRO A C 1
ATOM 655 O O . PRO A 1 91 ? -15.484 0.525 16.556 1.00 92.38 91 PRO A O 1
ATOM 658 N N . LYS A 1 92 ? -13.510 1.441 16.057 1.00 90.44 92 LYS A N 1
ATOM 659 C CA . LYS A 1 92 ? -14.046 2.797 15.827 1.00 90.44 92 LYS A CA 1
ATOM 660 C C . LYS A 1 92 ? -14.456 3.066 14.385 1.00 90.44 92 LYS A C 1
ATOM 662 O O . LYS A 1 92 ? -15.209 4.016 14.159 1.00 90.44 92 LYS A O 1
ATOM 667 N N . THR A 1 93 ? -13.928 2.308 13.435 1.00 91.94 93 THR A N 1
ATOM 668 C CA . THR A 1 93 ? -14.109 2.523 11.992 1.00 91.94 93 THR A CA 1
ATOM 669 C C . THR A 1 93 ? -14.591 1.280 11.257 1.00 91.94 93 THR A C 1
ATOM 671 O O . THR A 1 93 ? -15.057 1.407 10.130 1.00 91.94 93 THR A O 1
ATOM 674 N N . GLY A 1 94 ? -14.488 0.094 11.866 1.00 95.62 94 GLY A N 1
ATOM 675 C CA . GLY A 1 94 ? -14.748 -1.174 11.188 1.00 95.62 94 GLY A CA 1
ATOM 676 C C . GLY A 1 94 ? -13.645 -1.570 10.204 1.00 95.62 94 GLY A C 1
ATOM 677 O O . GLY A 1 94 ? -13.832 -2.510 9.441 1.00 95.62 94 GLY A O 1
ATOM 678 N N . MET A 1 95 ? -12.503 -0.867 10.196 1.00 97.94 95 MET A N 1
ATOM 679 C CA . MET A 1 95 ? -11.369 -1.219 9.343 1.00 97.94 95 MET A CA 1
ATOM 680 C C . MET A 1 95 ? -10.863 -2.618 9.677 1.00 97.94 95 MET A C 1
ATOM 682 O O . MET A 1 95 ? -10.488 -2.894 10.816 1.00 97.94 95 MET A O 1
ATOM 686 N N . VAL A 1 96 ? -10.818 -3.480 8.670 1.00 98.56 96 VAL A N 1
ATOM 687 C CA . VAL A 1 96 ? -10.317 -4.846 8.787 1.00 98.56 96 VAL A CA 1
ATOM 688 C C . VAL A 1 96 ? -8.819 -4.850 8.501 1.00 98.56 96 VAL A C 1
ATOM 690 O O . VAL A 1 96 ? -8.374 -4.290 7.501 1.00 98.56 96 VAL A O 1
ATOM 693 N N . PHE A 1 97 ? -8.042 -5.480 9.373 1.00 98.75 97 PHE A N 1
ATOM 694 C CA . PHE A 1 97 ? -6.619 -5.727 9.187 1.00 98.75 97 PHE A CA 1
ATOM 695 C C . PHE A 1 97 ? -6.359 -7.224 9.225 1.00 98.75 97 PHE A C 1
ATOM 697 O O . PHE A 1 97 ? -6.886 -7.914 10.098 1.00 98.75 97 PHE A O 1
ATOM 704 N N . ASN A 1 98 ? -5.487 -7.696 8.346 1.00 98.81 98 ASN A N 1
ATOM 705 C CA . ASN A 1 98 ? -5.044 -9.076 8.326 1.00 98.81 98 ASN A CA 1
ATOM 706 C C . ASN A 1 98 ? -3.589 -9.191 8.773 1.00 98.81 98 ASN A C 1
ATOM 708 O O . ASN A 1 98 ? -2.765 -8.302 8.537 1.00 98.81 98 ASN A O 1
ATOM 712 N N . TRP A 1 99 ? -3.294 -10.278 9.476 1.00 98.75 99 TRP A N 1
ATOM 713 C CA . TRP A 1 99 ? -1.973 -10.569 9.997 1.00 98.75 99 TRP A CA 1
ATOM 714 C C . TRP A 1 99 ? -1.036 -11.010 8.877 1.00 98.75 99 TRP A C 1
ATOM 716 O O . TRP A 1 99 ? -1.273 -12.016 8.204 1.00 98.75 99 TRP A O 1
ATOM 726 N N . VAL A 1 100 ? 0.053 -10.266 8.727 1.00 98.75 100 VAL A N 1
ATOM 727 C CA . VAL A 1 100 ? 1.175 -10.587 7.856 1.00 98.75 100 VAL A CA 1
ATOM 728 C C . VAL A 1 100 ? 2.290 -11.148 8.746 1.00 98.75 100 VAL A C 1
ATOM 730 O O . VAL A 1 100 ? 2.795 -10.429 9.616 1.00 98.75 100 VAL A O 1
ATOM 733 N N . PRO A 1 101 ? 2.644 -12.438 8.602 1.00 98.06 101 PRO A N 1
ATOM 734 C CA . PRO A 1 101 ? 3.611 -13.079 9.482 1.00 98.06 101 PRO A CA 1
ATOM 735 C C . PRO A 1 101 ? 5.029 -12.542 9.238 1.00 98.06 101 PRO A C 1
ATOM 737 O O . PRO A 1 101 ? 5.366 -12.223 8.095 1.00 98.06 101 PRO A O 1
ATOM 740 N N . PRO A 1 102 ? 5.883 -12.494 10.278 1.00 97.88 102 PRO A N 1
ATOM 741 C CA . PRO A 1 102 ? 7.290 -12.158 10.099 1.00 97.88 102 PRO A CA 1
ATOM 742 C C . PRO A 1 102 ? 7.964 -13.149 9.144 1.00 97.88 102 PRO A C 1
ATOM 744 O O . PRO A 1 102 ? 7.625 -14.336 9.136 1.00 97.88 102 PRO A O 1
ATOM 747 N N . GLY A 1 103 ? 8.930 -12.680 8.364 1.00 97.69 103 GLY A N 1
ATOM 748 C CA . GLY A 1 103 ? 9.648 -13.539 7.430 1.00 97.69 103 GLY A CA 1
ATOM 749 C C . GLY A 1 103 ? 10.619 -12.780 6.543 1.00 97.69 103 GLY A C 1
ATOM 750 O O . GLY A 1 103 ? 10.720 -11.557 6.617 1.00 97.69 103 GLY A O 1
ATOM 751 N N . CYS A 1 104 ? 11.336 -13.526 5.705 1.00 98.06 104 CYS A N 1
ATOM 752 C CA . CYS A 1 104 ? 12.274 -12.984 4.729 1.00 98.06 104 CYS A CA 1
ATOM 753 C C . CYS A 1 104 ? 11.811 -13.282 3.301 1.00 98.06 104 CYS A C 1
ATOM 755 O O . CYS A 1 104 ? 11.182 -14.310 3.046 1.00 98.06 104 CYS A O 1
ATOM 757 N N . PHE A 1 105 ? 12.127 -12.387 2.371 1.00 98.44 105 PHE A N 1
ATOM 758 C CA . PHE A 1 105 ? 11.825 -12.520 0.951 1.00 98.44 105 PHE A CA 1
ATOM 759 C C . PHE A 1 105 ? 12.877 -11.814 0.095 1.00 98.44 105 PHE A C 1
ATOM 761 O O . PHE A 1 105 ? 13.678 -11.021 0.590 1.00 98.44 105 PHE A O 1
ATOM 768 N N . ILE A 1 106 ? 12.858 -12.099 -1.205 1.00 98.50 106 ILE A N 1
ATOM 769 C CA . ILE A 1 106 ? 13.668 -11.378 -2.184 1.00 98.50 106 ILE A CA 1
ATOM 770 C C . ILE A 1 106 ? 12.870 -10.173 -2.685 1.00 98.50 106 ILE A C 1
ATOM 772 O O . ILE A 1 106 ? 11.842 -10.339 -3.344 1.00 98.50 106 ILE A O 1
ATOM 776 N N . MET A 1 107 ? 13.344 -8.973 -2.357 1.00 98.69 107 MET A N 1
ATOM 777 C CA . MET A 1 107 ? 12.744 -7.707 -2.771 1.00 98.69 107 MET A CA 1
ATOM 778 C C . MET A 1 107 ? 13.299 -7.263 -4.127 1.00 98.69 107 MET A C 1
ATOM 780 O O . MET A 1 107 ? 14.497 -7.395 -4.386 1.00 98.69 107 MET A O 1
ATOM 784 N N . GLY A 1 108 ? 12.430 -6.726 -4.987 1.00 98.50 108 GLY A N 1
ATOM 785 C CA . GLY A 1 108 ? 12.760 -6.346 -6.362 1.00 98.50 108 GLY A CA 1
ATOM 786 C C . GLY A 1 108 ? 12.458 -7.428 -7.402 1.00 98.50 108 GLY A C 1
ATOM 787 O O . GLY A 1 108 ? 11.958 -8.510 -7.086 1.00 98.50 108 GLY A O 1
ATOM 788 N N . SER A 1 109 ? 12.742 -7.139 -8.671 1.00 98.31 109 SER A N 1
ATOM 789 C CA . SER A 1 109 ? 12.412 -8.016 -9.807 1.00 98.31 109 SER A CA 1
ATOM 790 C C . SER A 1 109 ? 13.653 -8.640 -10.464 1.00 98.31 109 SER A C 1
ATOM 792 O O . SER A 1 109 ? 14.699 -7.980 -10.546 1.00 98.31 109 SER A O 1
ATOM 794 N N . PRO A 1 110 ? 13.557 -9.894 -10.957 1.00 97.62 110 PRO A N 1
ATOM 795 C CA . PRO A 1 110 ? 14.590 -10.515 -11.783 1.00 97.62 110 PRO A CA 1
ATOM 796 C C . PRO A 1 110 ? 14.944 -9.648 -12.992 1.00 97.62 110 PRO A C 1
ATOM 798 O O . PRO A 1 110 ? 14.079 -8.992 -13.568 1.00 97.62 110 PRO A O 1
ATOM 801 N N . ALA A 1 111 ? 16.213 -9.656 -13.405 1.00 96.56 111 ALA A N 1
ATOM 802 C CA . ALA A 1 111 ? 16.706 -8.782 -14.474 1.00 96.56 111 ALA A CA 1
ATOM 803 C C . ALA A 1 111 ? 15.979 -8.969 -15.822 1.00 96.56 111 ALA A C 1
ATOM 805 O O . ALA A 1 111 ? 15.925 -8.028 -16.614 1.00 96.56 111 ALA A O 1
ATOM 806 N N . ASP A 1 112 ? 15.429 -10.158 -16.063 1.00 95.94 112 ASP A N 1
ATOM 807 C CA . ASP A 1 112 ? 14.699 -10.572 -17.259 1.00 95.94 112 ASP A CA 1
ATOM 808 C C . ASP A 1 112 ? 13.166 -10.543 -17.101 1.00 95.94 112 ASP A C 1
ATOM 810 O O . ASP A 1 112 ? 12.453 -10.886 -18.045 1.00 95.94 112 ASP A O 1
ATOM 814 N N . GLU A 1 113 ? 12.636 -10.096 -15.954 1.00 97.38 113 GLU A N 1
ATOM 815 C CA . GLU A 1 113 ? 11.190 -9.990 -15.740 1.00 97.38 113 GLU A CA 1
ATOM 816 C C . GLU A 1 113 ? 10.562 -8.975 -16.721 1.00 97.38 113 GLU A C 1
ATOM 818 O O . GLU A 1 113 ? 10.949 -7.797 -16.742 1.00 97.38 113 GLU A O 1
ATOM 823 N N . PRO A 1 114 ? 9.566 -9.375 -17.537 1.00 95.25 114 PRO A N 1
ATOM 824 C CA . PRO A 1 114 ? 8.936 -8.471 -18.490 1.00 95.25 114 PRO A CA 1
ATOM 825 C C . PRO A 1 114 ? 8.318 -7.238 -17.824 1.00 95.25 114 PRO A C 1
ATOM 827 O O . PRO A 1 114 ? 7.511 -7.332 -16.902 1.00 95.25 114 PRO A O 1
ATOM 830 N N . GLY A 1 115 ? 8.656 -6.058 -18.346 1.00 93.56 115 GLY A N 1
ATOM 831 C CA . GLY A 1 115 ? 8.146 -4.783 -17.838 1.00 93.56 115 GLY A CA 1
ATOM 832 C C . GLY A 1 115 ? 8.886 -4.237 -16.615 1.00 93.56 115 GLY A C 1
ATOM 833 O O . GLY A 1 115 ? 8.456 -3.201 -16.106 1.00 93.56 115 GLY A O 1
ATOM 834 N N . ARG A 1 116 ? 9.970 -4.888 -16.161 1.00 96.69 116 ARG A N 1
ATOM 835 C CA . ARG A 1 116 ? 10.876 -4.399 -15.108 1.00 96.69 116 ARG A CA 1
ATOM 836 C C . ARG A 1 116 ? 11.400 -2.991 -15.397 1.00 96.69 116 ARG A C 1
ATOM 838 O O . ARG A 1 116 ? 11.917 -2.725 -16.483 1.00 96.69 116 ARG A O 1
ATOM 845 N N . ASN A 1 117 ? 11.354 -2.122 -14.389 1.00 96.88 117 ASN A N 1
ATOM 846 C CA . ASN A 1 117 ? 12.054 -0.840 -14.397 1.00 96.88 117 ASN A CA 1
ATOM 847 C C . ASN A 1 117 ? 13.476 -0.958 -13.805 1.00 96.88 117 ASN A C 1
ATOM 849 O O . ASN A 1 117 ? 13.748 -1.851 -12.997 1.00 96.88 117 ASN A O 1
ATOM 853 N N . PRO A 1 118 ? 14.408 -0.057 -14.176 1.00 96.88 118 PRO A N 1
ATOM 854 C CA . PRO A 1 118 ? 15.787 -0.100 -13.684 1.00 96.88 118 PRO A CA 1
ATOM 855 C C . PRO A 1 118 ? 15.937 0.018 -12.160 1.00 96.88 118 PRO A C 1
ATOM 857 O O . PRO A 1 118 ? 16.877 -0.549 -11.613 1.00 96.88 118 PRO A O 1
ATOM 860 N N . ASP A 1 119 ? 15.020 0.720 -11.490 1.00 97.69 119 ASP A N 1
ATOM 861 C CA . ASP A 1 119 ? 15.023 1.003 -10.047 1.00 97.69 119 ASP A CA 1
ATOM 862 C C . ASP A 1 119 ? 14.456 -0.138 -9.184 1.00 97.69 119 ASP A C 1
ATOM 864 O O . ASP A 1 119 ? 14.336 -0.001 -7.968 1.00 97.69 119 ASP A O 1
ATOM 868 N N . GLU A 1 120 ? 14.106 -1.269 -9.796 1.00 98.38 120 GLU A N 1
ATOM 869 C CA . GLU A 1 120 ? 13.576 -2.455 -9.113 1.00 98.38 120 GLU A CA 1
ATOM 870 C C . GLU A 1 120 ? 14.666 -3.472 -8.745 1.00 98.38 120 GLU A C 1
ATOM 872 O O . GLU A 1 120 ? 14.359 -4.605 -8.377 1.00 98.38 120 GLU A O 1
ATOM 877 N N . GLY A 1 121 ? 15.942 -3.110 -8.893 1.00 96.75 121 GLY A N 1
ATOM 878 C CA . GLY A 1 121 ? 17.062 -3.959 -8.508 1.00 96.75 121 GLY A CA 1
ATOM 879 C C . GLY A 1 121 ? 18.213 -3.187 -7.854 1.00 96.75 121 GLY A C 1
ATOM 880 O O . GLY A 1 121 ? 18.143 -1.964 -7.766 1.00 96.75 121 GLY A O 1
ATOM 881 N N . PRO A 1 122 ? 19.269 -3.904 -7.433 1.00 97.69 122 PRO A N 1
ATOM 882 C CA . PRO A 1 122 ? 19.400 -5.361 -7.495 1.00 97.69 122 PRO A CA 1
ATOM 883 C C . PRO A 1 122 ? 18.396 -6.075 -6.580 1.00 97.69 122 PRO A C 1
ATOM 885 O O . PRO A 1 122 ? 17.914 -5.514 -5.592 1.00 97.69 122 PRO A O 1
ATOM 888 N N . GLN A 1 123 ? 18.067 -7.321 -6.925 1.00 98.31 123 GLN A N 1
ATOM 889 C CA . GLN A 1 123 ? 17.336 -8.178 -6.000 1.00 98.31 123 GLN A CA 1
ATOM 890 C C . GLN A 1 123 ? 18.185 -8.412 -4.751 1.00 98.31 123 GLN A C 1
ATOM 892 O O . GLN A 1 123 ? 19.373 -8.717 -4.853 1.00 98.31 123 GLN A O 1
ATOM 897 N N . HIS A 1 124 ? 17.573 -8.267 -3.581 1.00 98.44 124 HIS A N 1
ATOM 898 C CA . HIS A 1 124 ? 18.251 -8.409 -2.298 1.00 98.44 124 HIS A CA 1
ATOM 899 C C . HIS A 1 124 ? 17.316 -9.051 -1.271 1.00 98.44 124 HIS A C 1
ATOM 901 O O . HIS A 1 124 ? 16.092 -8.939 -1.367 1.00 98.44 124 HIS A O 1
ATOM 907 N N . GLU A 1 125 ? 17.893 -9.771 -0.309 1.00 98.31 125 GLU A N 1
ATOM 908 C CA . GLU A 1 125 ? 17.119 -10.379 0.772 1.00 98.31 125 GLU A CA 1
ATOM 909 C C . GLU A 1 125 ? 16.704 -9.310 1.786 1.00 98.31 125 GLU A C 1
ATOM 911 O O . GLU A 1 125 ? 17.536 -8.553 2.290 1.00 98.31 125 GLU A O 1
ATOM 916 N N . VAL A 1 126 ? 15.416 -9.297 2.113 1.00 98.31 126 VAL A N 1
ATOM 917 C CA . VAL A 1 126 ? 14.822 -8.439 3.133 1.00 98.31 126 VAL A CA 1
ATOM 918 C C . VAL A 1 126 ? 14.016 -9.291 4.097 1.00 98.31 126 VAL A C 1
ATOM 920 O O . VAL A 1 126 ? 13.265 -10.167 3.682 1.00 98.31 126 VAL A O 1
ATOM 923 N N . CYS A 1 127 ? 14.135 -9.003 5.385 1.00 98.38 127 CYS A N 1
ATOM 924 C CA . CYS A 1 127 ? 13.383 -9.618 6.461 1.00 98.38 127 CYS A CA 1
ATOM 925 C C . CYS A 1 127 ? 12.527 -8.570 7.165 1.00 98.38 127 CYS A C 1
ATOM 927 O O . CYS A 1 127 ? 13.037 -7.530 7.578 1.00 98.38 127 CYS A O 1
ATOM 929 N N . VAL A 1 128 ? 11.240 -8.859 7.332 1.00 98.12 128 VAL A N 1
ATOM 930 C CA . VAL A 1 128 ? 10.278 -7.981 8.000 1.00 98.12 128 VAL A CA 1
ATOM 931 C C . VAL A 1 128 ? 9.713 -8.638 9.254 1.00 98.12 128 VAL A C 1
ATOM 933 O O . VAL A 1 128 ? 9.535 -9.857 9.329 1.00 98.12 128 VAL A O 1
ATOM 936 N N . SER A 1 129 ? 9.415 -7.817 10.252 1.00 97.19 129 SER A N 1
ATOM 937 C CA . SER A 1 129 ? 8.649 -8.210 11.431 1.00 97.19 129 SER A CA 1
ATOM 938 C C . SER A 1 129 ? 7.211 -8.576 11.081 1.00 97.19 129 SER A C 1
ATOM 940 O O . SER A 1 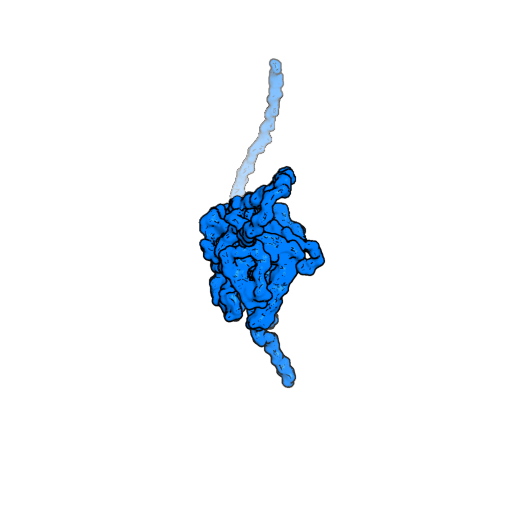129 ? 6.700 -8.214 10.029 1.00 97.19 129 SER A O 1
ATOM 942 N N . GLY A 1 130 ? 6.520 -9.253 12.000 1.00 97.75 130 GLY A N 1
ATOM 943 C CA . GLY A 1 130 ? 5.081 -9.460 11.885 1.00 97.75 130 GLY A CA 1
ATOM 944 C C . GLY A 1 130 ? 4.335 -8.145 12.077 1.00 97.75 130 GLY A C 1
ATOM 945 O O . GLY A 1 130 ? 4.721 -7.327 12.919 1.00 97.75 130 GLY A O 1
ATOM 946 N N . PHE A 1 131 ? 3.261 -7.938 11.326 1.00 98.50 131 PHE A N 1
ATOM 947 C CA . PHE A 1 131 ? 2.418 -6.751 11.443 1.00 98.50 131 PHE A CA 1
ATOM 948 C C . PHE A 1 131 ? 0.988 -7.028 10.983 1.00 98.50 131 PHE A C 1
ATOM 950 O O . PHE A 1 131 ? 0.692 -8.004 10.302 1.00 98.50 131 PHE A O 1
ATOM 957 N N . TRP A 1 132 ? 0.080 -6.135 11.358 1.00 98.75 132 TRP A N 1
ATOM 958 C CA . TRP A 1 132 ? -1.286 -6.111 10.853 1.00 98.75 132 TRP A CA 1
ATOM 959 C C . TRP A 1 132 ? -1.367 -5.108 9.708 1.00 98.75 132 TRP A C 1
ATOM 961 O O . TRP A 1 132 ? -1.064 -3.932 9.910 1.00 98.75 132 TRP A O 1
ATOM 971 N N . LEU A 1 133 ? -1.810 -5.527 8.529 1.00 98.88 133 LEU A N 1
ATOM 972 C CA . LEU A 1 133 ? -2.001 -4.637 7.384 1.00 98.88 133 LEU A CA 1
ATOM 973 C C . LEU A 1 133 ? -3.483 -4.545 7.033 1.00 98.88 133 LEU A C 1
ATOM 975 O O . LEU A 1 133 ? -4.191 -5.546 7.103 1.00 98.88 133 LEU A O 1
ATOM 979 N N . GLY A 1 134 ? -3.963 -3.354 6.677 1.00 98.88 134 GLY A N 1
ATOM 980 C CA . GLY A 1 134 ? -5.339 -3.161 6.228 1.00 98.88 134 GLY A CA 1
ATOM 981 C C . GLY A 1 134 ? -5.673 -4.138 5.100 1.00 98.88 134 GLY A C 1
ATOM 982 O O . GLY A 1 134 ? -4.924 -4.230 4.129 1.00 98.88 134 GLY A O 1
ATOM 983 N N . ALA A 1 135 ? -6.777 -4.875 5.232 1.00 98.81 135 ALA A N 1
ATOM 984 C CA . ALA A 1 135 ? -7.200 -5.865 4.239 1.00 98.81 135 ALA A CA 1
ATOM 985 C C . ALA A 1 135 ? -7.492 -5.219 2.874 1.00 98.81 135 ALA A C 1
ATOM 987 O O . ALA A 1 135 ? -7.332 -5.853 1.836 1.00 98.81 135 ALA A O 1
ATOM 988 N N . THR A 1 136 ? -7.839 -3.933 2.877 1.00 98.81 136 THR A N 1
ATOM 989 C CA . THR A 1 136 ? -8.110 -3.096 1.704 1.00 98.81 136 THR A CA 1
ATOM 990 C C . THR A 1 136 ? -7.385 -1.755 1.815 1.00 98.81 136 THR A C 1
ATOM 992 O O . THR A 1 136 ? -6.857 -1.418 2.883 1.00 98.81 136 THR A O 1
ATOM 995 N N . GLU A 1 137 ? -7.430 -0.932 0.765 1.00 98.81 137 GLU A N 1
ATOM 996 C CA . GLU A 1 137 ? -7.190 0.503 0.922 1.00 98.81 137 GLU A CA 1
ATOM 997 C C . GLU A 1 137 ? -8.205 1.115 1.904 1.00 98.81 137 GLU A C 1
ATOM 999 O O . GLU A 1 137 ? -9.299 0.582 2.133 1.00 98.81 137 GLU A O 1
ATOM 1004 N N . VAL A 1 138 ? -7.857 2.260 2.494 1.00 98.75 138 VAL A N 1
ATOM 1005 C CA . VAL A 1 138 ? -8.791 3.003 3.350 1.00 98.75 138 VAL A CA 1
ATOM 1006 C C . VAL A 1 138 ? -9.934 3.533 2.497 1.00 98.75 138 VAL A C 1
ATOM 1008 O O . VAL A 1 138 ? -9.721 4.208 1.487 1.00 98.75 138 VAL A O 1
ATOM 1011 N N . THR A 1 139 ? -11.160 3.286 2.940 1.00 98.50 139 THR A N 1
ATOM 1012 C CA . THR A 1 139 ? -12.348 3.718 2.212 1.00 98.50 139 THR A CA 1
ATOM 1013 C C . THR A 1 139 ? -12.743 5.158 2.526 1.00 98.50 139 THR A C 1
ATOM 1015 O O . THR A 1 139 ? -12.370 5.746 3.547 1.00 98.50 139 THR A O 1
ATOM 1018 N N . GLN A 1 140 ? -13.570 5.742 1.665 1.00 97.69 140 GLN A N 1
ATOM 1019 C CA . GLN A 1 140 ? -14.148 7.069 1.859 1.00 97.69 140 GLN A CA 1
ATOM 1020 C C . GLN A 1 140 ? -14.993 7.148 3.138 1.00 97.69 140 GLN A C 1
ATOM 1022 O O . GLN A 1 140 ? -14.968 8.166 3.835 1.00 97.69 140 GLN A O 1
ATOM 1027 N N . GLY A 1 141 ? -15.728 6.082 3.470 1.00 97.69 141 GLY A N 1
ATOM 1028 C CA . GLY A 1 141 ? -16.493 5.964 4.711 1.00 97.69 141 GLY A CA 1
ATOM 1029 C C . GLY A 1 141 ? -15.591 5.992 5.944 1.00 97.69 141 GLY A C 1
ATOM 1030 O O . GLY A 1 141 ? -15.804 6.803 6.849 1.00 97.69 141 GLY A O 1
ATOM 1031 N N . GLN A 1 142 ? -14.534 5.178 5.939 1.00 98.25 142 GLN A N 1
ATOM 1032 C CA . GLN A 1 142 ? -13.548 5.110 7.023 1.00 98.25 142 GLN A CA 1
ATOM 1033 C C . GLN A 1 142 ? -12.826 6.450 7.203 1.00 98.25 142 GLN A C 1
ATOM 1035 O O . GLN A 1 142 ? -12.745 6.973 8.318 1.00 98.25 142 GLN A O 1
ATOM 1040 N N . TRP A 1 143 ? -12.408 7.076 6.099 1.00 98.25 143 TRP A N 1
ATOM 1041 C CA . TRP A 1 143 ? -11.792 8.398 6.114 1.00 98.25 143 TRP A CA 1
ATOM 1042 C C . TRP A 1 143 ? -12.693 9.450 6.781 1.00 98.25 143 TRP A C 1
ATOM 1044 O O . TRP A 1 143 ? -12.282 10.145 7.720 1.00 98.25 143 TRP A O 1
ATOM 1054 N N . LYS A 1 144 ? -13.959 9.539 6.346 1.00 96.81 144 LYS A N 1
ATOM 1055 C CA . LYS A 1 144 ? -14.960 10.438 6.944 1.00 96.81 144 LYS A CA 1
ATOM 1056 C C . LYS A 1 144 ? -15.197 10.141 8.423 1.00 96.81 144 LYS A C 1
ATOM 1058 O O . LYS A 1 144 ? -15.345 11.081 9.198 1.00 96.81 144 LYS A O 1
ATOM 1063 N N . ALA A 1 145 ? -15.218 8.873 8.831 1.00 96.69 145 ALA A N 1
ATOM 1064 C CA . ALA A 1 145 ? -15.460 8.484 10.220 1.00 96.69 145 ALA A CA 1
ATOM 1065 C C . ALA A 1 145 ? -14.358 8.954 11.191 1.00 96.69 145 ALA A C 1
ATOM 1067 O O . ALA A 1 145 ? -14.593 9.029 12.404 1.00 96.69 145 ALA A O 1
ATOM 1068 N N . VAL A 1 146 ? -13.161 9.268 10.684 1.00 97.81 146 VAL A N 1
ATOM 1069 C CA . VAL A 1 146 ? -12.039 9.794 11.481 1.00 97.81 146 VAL A CA 1
A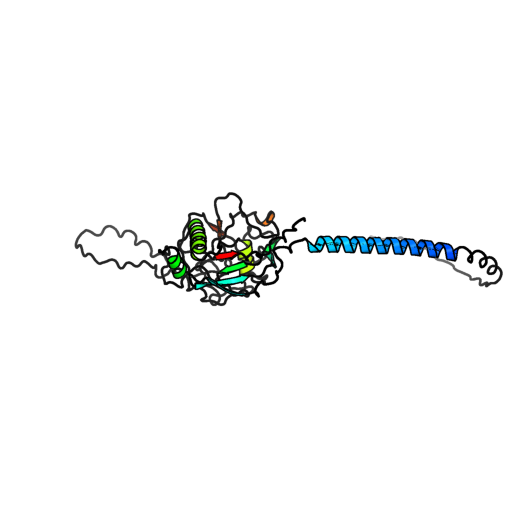TOM 1070 C C . VAL A 1 146 ? -11.907 11.311 11.352 1.00 97.81 146 VAL A C 1
ATOM 1072 O O . VAL A 1 146 ? -11.749 11.985 12.366 1.00 97.81 146 VAL A O 1
ATOM 1075 N N . LEU A 1 147 ? -11.967 11.859 10.131 1.00 97.19 147 LEU A N 1
ATOM 1076 C CA . LEU A 1 147 ? -11.650 13.272 9.857 1.00 97.19 147 LEU A CA 1
ATOM 1077 C C . LEU A 1 147 ? -12.870 14.149 9.526 1.00 97.19 147 LEU A C 1
ATOM 1079 O O . LEU A 1 147 ? -12.738 15.362 9.367 1.00 97.19 147 LEU A O 1
ATOM 1083 N N . GLY A 1 148 ? -14.061 13.564 9.395 1.00 95.62 148 GLY A N 1
ATOM 1084 C CA . GLY A 1 148 ? -15.332 14.271 9.193 1.00 95.62 148 GLY A CA 1
ATOM 1085 C C . GLY A 1 148 ? -15.573 14.843 7.789 1.00 95.62 148 GLY A C 1
ATOM 1086 O O . GLY A 1 148 ? -16.669 15.324 7.509 1.00 95.62 148 GLY A O 1
ATOM 1087 N N . LYS A 1 149 ? -14.588 14.804 6.884 1.00 93.81 149 LYS A N 1
ATOM 1088 C CA . LYS A 1 149 ? -14.697 15.293 5.495 1.00 93.81 149 LYS A CA 1
ATOM 1089 C C . LYS A 1 149 ? -14.150 14.258 4.520 1.00 93.81 149 LYS A C 1
ATOM 1091 O O . LYS A 1 149 ? -13.202 13.569 4.862 1.00 93.81 149 LYS A O 1
ATOM 1096 N N . ASN A 1 150 ? -14.705 14.197 3.308 1.00 94.94 150 ASN A N 1
ATOM 1097 C CA . ASN A 1 150 ? -14.222 13.335 2.223 1.00 94.94 150 ASN A CA 1
ATOM 1098 C C . ASN A 1 150 ? -13.531 14.178 1.131 1.00 94.94 150 ASN A C 1
ATOM 1100 O O . ASN A 1 150 ? -14.228 14.975 0.488 1.00 94.94 150 ASN A O 1
ATOM 1104 N N . PRO A 1 151 ? -12.207 14.037 0.926 1.00 95.69 151 PRO A N 1
ATOM 1105 C CA . PRO A 1 151 ? -11.476 14.779 -0.099 1.00 95.69 151 PRO A CA 1
ATOM 1106 C C . PRO A 1 151 ? -11.668 14.214 -1.513 1.00 95.69 151 PRO A C 1
ATOM 1108 O O . PRO A 1 151 ? -11.380 14.923 -2.474 1.00 95.69 151 PRO A O 1
ATOM 1111 N N . SER A 1 152 ? -12.182 12.988 -1.648 1.00 94.31 152 SER A N 1
ATOM 1112 C CA . SER A 1 152 ? -12.220 12.245 -2.906 1.00 94.31 152 SER A CA 1
ATOM 1113 C C . SER A 1 152 ? -12.923 12.980 -4.043 1.00 94.31 152 SER A C 1
ATOM 1115 O O . SER A 1 152 ? -14.042 13.500 -3.899 1.00 94.31 152 SER A O 1
ATOM 1117 N N . LEU A 1 153 ? -12.256 12.984 -5.199 1.00 91.19 153 LEU A N 1
ATOM 1118 C CA . LEU A 1 153 ? -12.826 13.412 -6.468 1.00 91.19 153 LEU A CA 1
ATOM 1119 C C . LEU A 1 153 ? -13.746 12.319 -7.019 1.00 91.19 153 LEU A C 1
ATOM 1121 O O . LEU A 1 153 ? -14.829 12.638 -7.515 1.00 91.19 153 LEU A O 1
ATOM 1125 N N . ILE A 1 154 ? -13.366 11.044 -6.881 1.00 88.19 154 ILE A N 1
ATOM 1126 C CA . ILE A 1 154 ? -14.167 9.888 -7.304 1.00 88.19 154 ILE A CA 1
ATOM 1127 C C . ILE A 1 154 ? -15.123 9.496 -6.164 1.00 88.19 154 ILE A C 1
ATOM 1129 O O . ILE A 1 154 ? -15.034 8.436 -5.552 1.00 88.19 154 ILE A O 1
ATOM 1133 N N . ALA A 1 155 ? -16.048 10.396 -5.832 1.00 85.00 155 ALA A N 1
ATOM 1134 C CA . ALA A 1 155 ? -16.950 10.249 -4.687 1.00 85.00 155 ALA A CA 1
ATOM 1135 C C . ALA A 1 155 ? -18.159 9.334 -4.982 1.00 85.00 155 ALA A C 1
ATOM 1137 O O . ALA A 1 155 ? -19.293 9.812 -5.054 1.00 85.00 155 ALA A O 1
ATOM 1138 N N . ASN A 1 156 ? -17.909 8.034 -5.172 1.00 85.44 156 ASN A N 1
ATOM 1139 C CA . ASN A 1 156 ? -18.912 7.047 -5.598 1.00 85.44 156 ASN A CA 1
ATOM 1140 C C . ASN A 1 156 ? -19.614 6.304 -4.447 1.00 85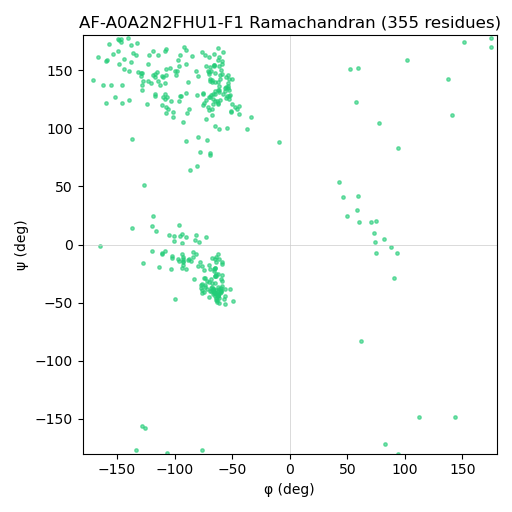.44 156 ASN A C 1
ATOM 1142 O O . ASN A 1 156 ? -20.619 5.639 -4.684 1.00 85.44 156 ASN A O 1
ATOM 1146 N N . GLY A 1 157 ? -19.131 6.424 -3.209 1.00 90.75 157 GLY A N 1
ATOM 1147 C CA . GLY A 1 157 ? -19.746 5.779 -2.047 1.00 90.75 157 GLY A CA 1
ATOM 1148 C C . GLY A 1 157 ? -18.742 5.466 -0.945 1.00 90.75 157 GLY A C 1
ATOM 1149 O O . GLY A 1 157 ? -17.539 5.652 -1.115 1.00 90.75 157 GLY A O 1
ATOM 1150 N N . ASP A 1 158 ? -19.246 4.991 0.189 1.00 96.19 158 ASP A N 1
ATOM 1151 C CA . ASP A 1 158 ? -18.452 4.824 1.411 1.00 96.19 158 ASP A CA 1
ATOM 1152 C C . ASP A 1 158 ? -17.489 3.637 1.354 1.00 96.19 158 ASP A C 1
ATOM 1154 O O . ASP A 1 158 ? -16.471 3.672 2.042 1.00 96.19 158 ASP A O 1
ATOM 1158 N N . ASP A 1 159 ? -17.763 2.662 0.488 1.00 96.31 159 ASP A N 1
ATOM 1159 C CA . ASP A 1 159 ? -16.945 1.460 0.287 1.00 96.31 159 ASP A CA 1
ATOM 1160 C C . ASP A 1 159 ? -15.922 1.614 -0.853 1.00 96.31 159 ASP A C 1
ATOM 1162 O O . ASP A 1 159 ? -15.168 0.696 -1.163 1.00 96.31 159 ASP A O 1
ATOM 1166 N N . TYR A 1 160 ? -15.871 2.782 -1.497 1.00 96.69 160 TYR A N 1
ATOM 1167 C CA . TYR A 1 160 ? -14.819 3.100 -2.462 1.00 96.69 160 TYR A CA 1
ATOM 1168 C C . TYR A 1 160 ? -13.562 3.572 -1.730 1.00 96.69 160 TYR A C 1
ATOM 1170 O O . TYR A 1 160 ? -13.682 4.202 -0.673 1.00 96.69 160 TYR A O 1
ATOM 1178 N N . PRO A 1 161 ? -12.360 3.334 -2.279 1.00 97.94 161 PRO A N 1
ATOM 1179 C CA . PRO A 1 161 ? -11.132 3.827 -1.677 1.00 97.94 161 PRO A CA 1
ATOM 1180 C C . P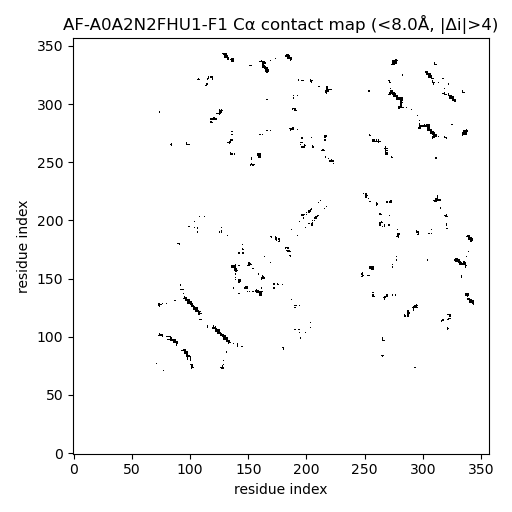RO A 1 161 ? -11.110 5.361 -1.693 1.00 97.94 161 PRO A C 1
ATOM 1182 O O . PRO A 1 161 ? -11.673 6.009 -2.587 1.00 97.94 161 PRO A O 1
ATOM 1185 N N . VAL A 1 162 ? -10.488 5.956 -0.678 1.00 98.19 162 VAL A N 1
ATOM 1186 C CA . VAL A 1 162 ? -10.314 7.408 -0.611 1.00 98.19 162 VAL A CA 1
ATOM 1187 C C . VAL A 1 162 ? -9.211 7.850 -1.576 1.00 98.19 162 VAL A C 1
ATOM 1189 O O . VAL A 1 162 ? -8.063 7.432 -1.461 1.00 98.19 162 VAL A O 1
ATOM 1192 N N . ASP A 1 163 ? -9.567 8.713 -2.525 1.00 96.31 163 ASP A N 1
ATOM 1193 C CA . ASP A 1 163 ? -8.633 9.387 -3.433 1.00 96.31 163 ASP A CA 1
ATOM 1194 C C . ASP A 1 163 ? -8.457 10.880 -3.087 1.00 96.31 163 ASP A C 1
ATOM 1196 O O . ASP A 1 163 ? -9.080 11.383 -2.145 1.00 96.31 163 ASP A O 1
ATOM 1200 N N . MET A 1 164 ? -7.632 11.600 -3.860 1.00 95.88 164 MET A N 1
ATOM 1201 C CA . MET A 1 164 ? -7.303 13.020 -3.649 1.00 95.88 164 MET A CA 1
ATOM 1202 C C . MET A 1 164 ? -6.671 13.286 -2.285 1.00 95.88 164 MET A C 1
ATOM 1204 O O . MET A 1 164 ? -6.945 14.294 -1.629 1.00 95.88 164 MET A O 1
ATOM 1208 N N . ILE A 1 165 ? -5.773 12.395 -1.881 1.00 98.00 165 ILE A N 1
ATOM 1209 C CA . ILE A 1 165 ? -4.976 12.564 -0.674 1.00 98.00 165 ILE A CA 1
ATOM 1210 C C . ILE A 1 165 ? -3.490 12.654 -1.007 1.00 98.00 165 ILE A C 1
ATOM 1212 O O . ILE A 1 165 ? -2.991 12.006 -1.930 1.00 98.00 165 ILE A O 1
ATOM 1216 N N . SER A 1 166 ? -2.790 13.482 -0.243 1.00 98.44 166 SER A N 1
ATOM 1217 C CA . SER A 1 166 ? -1.336 13.554 -0.261 1.00 98.44 166 SER A CA 1
ATOM 1218 C C . SER A 1 166 ? -0.744 12.616 0.795 1.00 98.44 166 SER A C 1
ATOM 1220 O O . SER A 1 166 ? -1.465 12.106 1.664 1.00 98.44 166 SER A O 1
ATOM 1222 N N . TRP A 1 167 ? 0.570 12.412 0.761 1.00 98.62 167 TRP A N 1
ATOM 1223 C CA . TRP A 1 167 ? 1.268 11.643 1.791 1.00 98.62 167 TRP A CA 1
ATOM 1224 C C . TRP A 1 167 ? 1.098 12.283 3.178 1.00 98.62 167 TRP A C 1
ATOM 1226 O O . TRP A 1 167 ? 0.791 11.594 4.152 1.00 98.62 167 TRP A O 1
ATOM 1236 N N . ASP A 1 168 ? 1.188 13.614 3.265 1.00 98.12 168 ASP A N 1
ATOM 1237 C CA . ASP A 1 168 ? 0.988 14.343 4.526 1.00 98.12 168 ASP A CA 1
ATOM 1238 C C . ASP A 1 168 ? -0.420 14.129 5.098 1.00 98.12 168 ASP A C 1
ATOM 1240 O O . ASP A 1 168 ? -0.599 13.925 6.305 1.00 98.12 168 ASP A O 1
ATOM 1244 N N . MET A 1 169 ? -1.438 14.115 4.230 1.00 98.62 169 MET A N 1
ATOM 1245 C CA . MET A 1 169 ? -2.811 13.809 4.630 1.00 98.62 169 MET A CA 1
ATOM 1246 C C . MET A 1 169 ? -2.944 12.359 5.113 1.00 98.62 169 MET A C 1
ATOM 1248 O O . MET A 1 169 ? -3.619 12.113 6.114 1.00 98.62 169 MET A O 1
ATOM 1252 N N . ALA A 1 170 ? -2.284 11.410 4.446 1.00 98.69 170 ALA A N 1
ATOM 1253 C CA . ALA A 1 170 ? -2.278 10.000 4.825 1.00 98.69 170 ALA A CA 1
ATOM 1254 C C . ALA A 1 170 ? -1.657 9.782 6.221 1.00 98.69 170 ALA A C 1
ATOM 1256 O O . ALA A 1 170 ? -2.239 9.110 7.079 1.00 98.69 170 ALA A O 1
ATOM 1257 N N . LYS A 1 171 ? -0.530 10.445 6.506 1.00 98.38 171 LYS A N 1
ATOM 1258 C CA . LYS A 1 171 ? 0.107 10.465 7.834 1.00 98.38 171 LYS A CA 1
ATOM 1259 C C . LYS A 1 171 ? -0.789 11.093 8.897 1.00 98.38 171 LYS A C 1
ATOM 1261 O O . LYS A 1 171 ? -0.901 10.569 10.011 1.00 98.38 171 LYS A O 1
ATOM 1266 N N . ALA A 1 172 ? -1.444 12.207 8.568 1.00 98.31 172 ALA A N 1
ATOM 1267 C CA . ALA A 1 172 ? -2.384 12.866 9.468 1.00 98.31 172 ALA A CA 1
ATOM 1268 C C . ALA A 1 172 ? -3.582 11.961 9.799 1.00 98.31 172 ALA A C 1
ATOM 1270 O O . ALA A 1 172 ? -3.987 11.896 10.963 1.00 98.31 172 ALA A O 1
ATOM 1271 N N . TYR A 1 173 ? -4.098 11.220 8.813 1.00 98.62 173 TYR A N 1
ATOM 1272 C CA . TYR A 1 173 ? -5.155 10.230 9.007 1.00 98.62 173 TYR A CA 1
ATOM 1273 C C . TYR A 1 173 ? -4.719 9.101 9.948 1.00 98.62 173 TYR A C 1
ATOM 1275 O O . TYR A 1 173 ? -5.400 8.857 10.944 1.00 98.62 173 TYR A O 1
ATOM 1283 N N . ALA A 1 174 ? -3.556 8.478 9.711 1.00 98.56 174 ALA A N 1
ATOM 1284 C CA . ALA A 1 174 ? -3.027 7.418 10.576 1.00 98.56 174 ALA A CA 1
ATOM 1285 C C . ALA A 1 174 ? -2.888 7.885 12.039 1.00 98.56 174 ALA A C 1
ATOM 1287 O O . ALA A 1 174 ? -3.341 7.213 12.970 1.00 98.56 174 ALA A O 1
ATOM 1288 N N . LYS A 1 175 ? -2.350 9.096 12.245 1.00 98.50 175 LYS A N 1
ATOM 1289 C CA . LYS A 1 175 ? -2.227 9.721 13.572 1.00 98.50 175 LYS A CA 1
ATOM 1290 C C . LYS A 1 175 ? -3.588 9.989 14.219 1.00 98.50 175 LYS A C 1
ATOM 1292 O O . LYS A 1 175 ? -3.748 9.775 15.420 1.00 98.50 175 LYS A O 1
ATOM 1297 N N . ALA A 1 176 ? -4.558 10.492 13.457 1.00 98.31 176 ALA A N 1
ATOM 1298 C CA . ALA A 1 176 ? -5.897 10.781 13.959 1.00 98.31 176 ALA A CA 1
ATOM 1299 C C . ALA A 1 176 ? -6.650 9.500 14.345 1.00 98.31 176 ALA A C 1
ATOM 1301 O O . ALA A 1 176 ? -7.251 9.449 15.421 1.00 98.31 176 ALA A O 1
ATOM 1302 N N . LEU A 1 177 ? -6.557 8.451 13.522 1.00 98.00 177 LEU A N 1
ATOM 1303 C CA . LEU A 1 177 ? -7.134 7.147 13.825 1.00 98.00 177 LEU A CA 1
ATOM 1304 C C . LEU A 1 177 ? -6.509 6.557 15.090 1.00 98.00 177 LEU A C 1
ATOM 1306 O O . LEU A 1 177 ? -7.244 6.137 15.980 1.00 98.00 177 LEU A O 1
ATOM 1310 N N . GLY A 1 178 ? -5.179 6.602 15.216 1.00 97.50 178 GLY A N 1
ATOM 1311 C CA . GLY A 1 178 ? -4.485 6.079 16.394 1.00 97.50 178 GLY A CA 1
ATOM 1312 C C . GLY A 1 178 ? -4.909 6.758 17.698 1.00 97.50 178 GLY A C 1
ATOM 1313 O O . GLY A 1 178 ? -5.176 6.095 18.699 1.00 97.50 178 GLY A O 1
ATOM 1314 N N . LYS A 1 179 ? -5.102 8.084 17.673 1.00 96.94 179 LYS A N 1
ATOM 1315 C CA . LYS A 1 179 ? -5.667 8.824 18.815 1.00 96.94 179 LYS A CA 1
ATOM 1316 C C . LYS A 1 179 ? -7.089 8.378 19.169 1.00 96.94 179 LYS A C 1
ATOM 1318 O O . LYS A 1 179 ? -7.434 8.343 20.345 1.00 96.94 179 LYS A O 1
ATOM 1323 N N . LYS A 1 180 ? -7.919 8.070 18.168 1.00 95.50 180 LYS A N 1
ATOM 1324 C CA . LYS A 1 180 ? -9.324 7.675 18.361 1.00 95.50 180 LYS A CA 1
ATOM 1325 C C . LYS A 1 180 ? -9.461 6.230 18.859 1.00 95.50 180 LYS A C 1
ATOM 1327 O O . LYS A 1 180 ? -10.386 5.937 19.618 1.00 95.50 180 LYS A O 1
ATOM 1332 N N . SER A 1 181 ? -8.569 5.339 18.426 1.00 94.88 181 SER A N 1
ATOM 1333 C CA . SER A 1 181 ? -8.601 3.905 18.739 1.00 94.88 181 SER A CA 1
ATOM 1334 C C . SER A 1 181 ? -7.763 3.515 19.962 1.00 94.88 181 SER A C 1
ATOM 1336 O O . SER A 1 181 ? -7.977 2.442 20.524 1.00 94.88 181 SER A O 1
ATOM 1338 N N . GLY A 1 182 ? -6.795 4.347 20.362 1.00 94.38 182 GLY A N 1
ATOM 1339 C CA . GLY A 1 182 ? -5.776 3.975 21.349 1.00 94.38 182 GLY A CA 1
ATOM 1340 C C . GLY A 1 182 ? -4.757 2.958 20.815 1.00 94.38 182 GLY A C 1
ATOM 1341 O O . GLY A 1 182 ? -4.113 2.270 21.600 1.00 94.38 182 GLY A O 1
ATOM 1342 N N . GLN A 1 183 ? -4.639 2.829 19.491 1.00 95.31 183 GLN A N 1
ATOM 1343 C CA . GLN A 1 183 ? -3.682 1.955 18.807 1.00 95.31 183 GLN A CA 1
ATOM 1344 C C . GLN A 1 183 ? -2.664 2.787 18.021 1.00 95.31 183 GLN A C 1
ATOM 1346 O O . GLN A 1 183 ? -2.897 3.956 17.715 1.00 95.31 183 GLN A O 1
ATOM 1351 N N . THR A 1 184 ? -1.551 2.169 17.637 1.00 96.81 184 THR A N 1
ATOM 1352 C CA . THR A 1 184 ? -0.568 2.789 16.741 1.00 96.81 184 THR A CA 1
ATOM 1353 C C . THR A 1 184 ? -0.837 2.366 15.303 1.00 96.81 184 THR A C 1
ATOM 1355 O O . THR A 1 184 ? -0.908 1.173 15.013 1.00 96.81 184 THR A O 1
ATOM 1358 N N . PHE A 1 185 ? -0.940 3.348 14.408 1.00 98.38 185 PHE A N 1
ATOM 1359 C CA . PHE A 1 185 ? -1.031 3.137 12.965 1.00 98.38 185 PHE A CA 1
ATOM 1360 C C . PHE A 1 185 ? -0.014 4.002 12.231 1.00 98.38 185 PHE A C 1
ATOM 1362 O O . PHE A 1 185 ? 0.280 5.124 12.655 1.00 98.38 185 PHE A O 1
ATOM 1369 N N . ARG A 1 186 ? 0.481 3.493 11.106 1.00 98.62 186 ARG A N 1
ATOM 1370 C CA . ARG A 1 186 ? 1.362 4.199 10.172 1.00 98.62 186 ARG A CA 1
ATOM 1371 C C . ARG A 1 186 ? 1.120 3.719 8.742 1.00 98.62 186 ARG A C 1
ATOM 1373 O O . ARG A 1 186 ? 0.324 2.805 8.529 1.00 98.62 186 ARG A O 1
ATOM 1380 N N . LEU A 1 187 ? 1.789 4.341 7.777 1.00 98.88 187 LEU A N 1
ATOM 1381 C CA . LEU A 1 187 ? 1.896 3.756 6.444 1.00 98.88 187 LEU A CA 1
ATOM 1382 C C . LEU A 1 187 ? 2.863 2.555 6.505 1.00 98.88 187 LEU A C 1
ATOM 1384 O O . LEU A 1 187 ? 3.718 2.507 7.404 1.00 98.88 187 LEU A O 1
ATOM 1388 N N . PRO A 1 188 ? 2.723 1.562 5.613 1.00 98.88 188 PRO A N 1
ATOM 1389 C CA . PRO A 1 188 ? 3.726 0.513 5.483 1.00 98.88 188 PRO A CA 1
ATOM 1390 C C . PRO A 1 188 ? 5.046 1.098 4.970 1.00 98.88 188 PRO A C 1
ATOM 1392 O O . PRO A 1 188 ? 5.055 2.128 4.285 1.00 98.88 188 PRO A O 1
ATOM 1395 N N . THR A 1 189 ? 6.162 0.450 5.294 1.00 98.88 189 THR A N 1
ATOM 1396 C CA . THR A 1 189 ? 7.388 0.661 4.523 1.00 98.88 189 THR A CA 1
ATOM 1397 C C . THR A 1 189 ? 7.231 0.037 3.138 1.00 98.88 189 THR A C 1
ATOM 1399 O O . THR A 1 189 ? 6.370 -0.817 2.912 1.00 98.88 189 THR A O 1
ATOM 1402 N N . GLU A 1 190 ? 8.069 0.445 2.192 1.00 98.88 190 GLU A N 1
ATOM 1403 C CA . GLU A 1 190 ? 8.088 -0.127 0.848 1.00 98.88 190 GLU A CA 1
ATOM 1404 C C . GLU A 1 190 ? 8.308 -1.649 0.880 1.00 98.88 190 GLU A C 1
ATOM 1406 O O . GLU A 1 190 ? 7.672 -2.389 0.124 1.00 98.88 190 GLU A O 1
ATOM 1411 N N . ALA A 1 191 ? 9.167 -2.114 1.790 1.00 98.88 191 ALA A N 1
ATOM 1412 C CA . ALA A 1 191 ? 9.470 -3.528 1.972 1.00 98.88 191 ALA A CA 1
ATOM 1413 C C . ALA A 1 191 ? 8.301 -4.312 2.564 1.00 98.88 191 ALA A C 1
ATOM 1415 O O . ALA A 1 191 ? 7.962 -5.381 2.060 1.00 98.88 191 ALA A O 1
ATOM 1416 N N . GLU A 1 192 ? 7.651 -3.770 3.596 1.00 98.94 192 GLU A N 1
ATOM 1417 C CA . GLU A 1 192 ? 6.445 -4.371 4.170 1.00 98.94 192 GLU A CA 1
ATOM 1418 C C . GLU A 1 192 ? 5.333 -4.472 3.126 1.00 98.94 192 GLU A C 1
ATOM 1420 O O . GLU A 1 192 ? 4.654 -5.497 3.048 1.00 98.94 192 GLU A O 1
ATOM 1425 N N . TRP A 1 193 ? 5.176 -3.439 2.292 1.00 98.94 193 TRP A N 1
ATOM 1426 C CA . TRP A 1 193 ? 4.196 -3.438 1.214 1.00 98.94 193 TRP A CA 1
ATOM 1427 C C . TRP A 1 193 ? 4.507 -4.513 0.164 1.00 98.94 193 TRP A C 1
ATOM 1429 O O . TRP A 1 193 ? 3.612 -5.277 -0.192 1.00 98.94 193 TRP A O 1
ATOM 1439 N N . GLU A 1 194 ? 5.756 -4.626 -0.314 1.00 98.94 194 GLU A N 1
ATOM 1440 C CA . GLU A 1 194 ? 6.115 -5.638 -1.327 1.00 98.94 194 GLU A CA 1
ATOM 1441 C C . GLU A 1 194 ? 5.974 -7.063 -0.789 1.00 98.94 194 GLU A C 1
ATOM 1443 O O . GLU A 1 194 ? 5.409 -7.925 -1.466 1.00 98.94 194 GLU A O 1
ATOM 1448 N N . TYR A 1 195 ? 6.443 -7.304 0.437 1.00 98.88 195 TYR A N 1
ATOM 1449 C CA . TYR A 1 195 ? 6.304 -8.593 1.108 1.00 98.88 195 TYR A CA 1
ATOM 1450 C C . TYR A 1 195 ? 4.833 -9.009 1.205 1.00 98.88 195 TYR A C 1
ATOM 1452 O O . TYR A 1 195 ? 4.459 -10.130 0.849 1.00 98.88 195 TYR A O 1
ATOM 1460 N N . ALA A 1 196 ? 3.985 -8.071 1.629 1.00 98.88 196 ALA A N 1
ATOM 1461 C CA . ALA A 1 196 ? 2.555 -8.276 1.750 1.00 98.88 196 ALA A CA 1
ATOM 1462 C C . ALA A 1 196 ? 1.871 -8.475 0.389 1.00 98.88 196 ALA A C 1
ATOM 1464 O O . ALA A 1 196 ? 0.990 -9.324 0.289 1.00 98.88 196 ALA A O 1
ATOM 1465 N N . ALA A 1 197 ? 2.282 -7.745 -0.654 1.00 98.81 197 ALA A N 1
ATOM 1466 C CA . ALA A 1 197 ? 1.748 -7.890 -2.008 1.00 98.81 197 ALA A CA 1
ATOM 1467 C C . ALA A 1 197 ? 2.062 -9.275 -2.581 1.00 98.81 197 ALA A C 1
ATOM 1469 O O . ALA A 1 197 ? 1.162 -9.940 -3.089 1.00 98.81 197 ALA A O 1
ATOM 1470 N N . ARG A 1 198 ? 3.311 -9.737 -2.428 1.00 98.69 198 ARG A N 1
ATOM 1471 C CA . ARG A 1 198 ? 3.764 -11.060 -2.880 1.00 98.69 198 ARG A CA 1
ATOM 1472 C C . ARG A 1 198 ? 3.092 -12.202 -2.128 1.00 98.69 198 ARG A C 1
ATOM 1474 O O . ARG A 1 198 ? 2.820 -13.232 -2.727 1.00 98.69 198 ARG A O 1
ATOM 1481 N N . ALA A 1 199 ? 2.866 -12.058 -0.823 1.00 98.12 199 ALA A N 1
ATOM 1482 C CA . ALA A 1 199 ? 2.264 -13.099 0.015 1.00 98.12 199 ALA A CA 1
ATOM 1483 C C . ALA A 1 199 ? 2.873 -14.505 -0.202 1.00 98.12 199 ALA A C 1
ATOM 1485 O O . ALA A 1 199 ? 2.168 -15.511 -0.258 1.00 98.12 199 ALA A O 1
ATOM 1486 N N . GLY A 1 200 ? 4.202 -14.557 -0.355 1.00 97.62 200 GLY A N 1
ATOM 1487 C CA . GLY A 1 200 ? 4.973 -15.784 -0.579 1.00 97.62 200 GLY A CA 1
ATOM 1488 C C . GLY A 1 200 ? 5.240 -16.151 -2.044 1.00 97.62 200 GLY A C 1
ATOM 1489 O O . GLY A 1 200 ? 6.027 -17.063 -2.289 1.00 97.62 200 GLY A O 1
ATOM 1490 N N . THR A 1 201 ? 4.655 -15.459 -3.026 1.00 97.94 201 THR A N 1
ATOM 1491 C CA . THR A 1 201 ? 4.936 -15.724 -4.444 1.00 97.94 201 THR A CA 1
ATOM 1492 C C . THR A 1 201 ? 6.245 -15.082 -4.906 1.00 97.94 201 THR A C 1
ATOM 1494 O O . THR A 1 201 ? 6.589 -13.959 -4.531 1.00 97.94 201 THR A O 1
ATOM 1497 N N . LEU A 1 202 ? 6.947 -15.769 -5.809 1.00 96.62 202 LEU A N 1
ATOM 1498 C CA . LEU A 1 202 ? 8.110 -15.223 -6.523 1.00 96.62 202 LEU A CA 1
ATOM 1499 C C . LEU A 1 202 ? 7.738 -14.603 -7.877 1.00 96.62 202 LEU A C 1
ATOM 1501 O O . LEU A 1 202 ? 8.570 -13.965 -8.512 1.00 96.62 202 LEU A O 1
ATOM 1505 N N . THR A 1 203 ? 6.492 -14.786 -8.303 1.00 97.44 203 THR A N 1
ATOM 1506 C CA . THR A 1 203 ? 5.961 -14.313 -9.578 1.00 97.44 203 THR A CA 1
ATOM 1507 C C . THR A 1 203 ? 5.727 -12.796 -9.584 1.00 97.44 203 THR A C 1
ATOM 1509 O O . THR A 1 203 ? 5.640 -12.180 -8.512 1.00 97.44 203 THR A O 1
ATOM 1512 N N . PRO A 1 204 ? 5.578 -12.178 -10.773 1.00 97.94 204 PRO A N 1
ATOM 1513 C CA . PRO A 1 204 ? 5.312 -10.747 -10.898 1.00 97.94 204 PRO A CA 1
ATOM 1514 C C . PRO A 1 204 ? 4.023 -10.297 -10.201 1.00 97.94 204 PRO A C 1
ATOM 1516 O O . PRO A 1 204 ? 3.968 -9.175 -9.710 1.00 97.94 204 PRO A O 1
ATOM 1519 N N . TYR A 1 205 ? 2.999 -11.151 -10.125 1.00 98.31 205 TYR A N 1
ATOM 1520 C CA . TYR A 1 205 ? 1.746 -10.878 -9.415 1.00 98.31 205 TYR A CA 1
ATOM 1521 C C . TYR A 1 205 ? 1.497 -11.952 -8.357 1.00 98.31 205 TYR A C 1
ATOM 1523 O O . TYR A 1 205 ? 1.918 -13.097 -8.526 1.00 98.31 205 TYR A O 1
ATOM 1531 N N . ALA A 1 206 ? 0.729 -11.631 -7.314 1.00 97.00 206 ALA A N 1
ATOM 1532 C CA . ALA A 1 206 ? 0.285 -12.604 -6.309 1.00 97.00 206 ALA A CA 1
ATOM 1533 C C . ALA A 1 206 ? -0.536 -13.764 -6.905 1.00 97.00 206 ALA A C 1
ATOM 1535 O O . ALA A 1 206 ? -0.729 -14.797 -6.268 1.00 97.00 206 ALA A O 1
ATOM 1536 N N . PHE A 1 207 ? -1.031 -13.584 -8.131 1.00 95.31 207 PHE A N 1
ATOM 1537 C CA . PHE A 1 207 ? -1.847 -14.547 -8.865 1.00 95.31 207 PHE A CA 1
ATOM 1538 C C . PHE A 1 207 ? -1.065 -15.344 -9.922 1.00 95.31 207 PHE A C 1
ATOM 1540 O O . PHE A 1 207 ? -1.674 -16.081 -10.696 1.00 95.31 207 PHE A O 1
ATOM 1547 N N . GLY A 1 208 ? 0.263 -15.200 -9.972 1.00 96.38 208 GLY A N 1
ATOM 1548 C CA . GLY A 1 208 ? 1.136 -15.867 -10.939 1.00 96.38 208 GLY A CA 1
ATOM 1549 C C . GLY A 1 208 ? 1.781 -14.900 -11.934 1.00 96.38 208 GLY A C 1
ATOM 1550 O O . GLY A 1 208 ? 2.069 -13.748 -11.607 1.00 96.38 208 GLY A O 1
ATOM 1551 N N . ASP A 1 209 ? 2.028 -15.378 -13.155 1.00 96.38 209 ASP A N 1
ATOM 1552 C CA . ASP A 1 209 ? 2.810 -14.663 -14.180 1.00 96.38 209 ASP A CA 1
ATOM 1553 C C . ASP A 1 209 ? 2.008 -13.648 -15.004 1.00 96.38 209 ASP A C 1
ATOM 1555 O O . ASP A 1 209 ? 2.574 -12.843 -15.746 1.00 96.38 209 ASP A O 1
ATOM 1559 N N . ALA A 1 210 ? 0.684 -13.661 -14.874 1.00 95.12 210 ALA A N 1
ATOM 1560 C CA . ALA A 1 210 ? -0.215 -12.768 -15.587 1.00 95.12 210 ALA A CA 1
ATOM 1561 C C . ALA A 1 210 ? -1.315 -12.245 -14.662 1.00 95.12 210 ALA A C 1
ATOM 1563 O O . ALA A 1 210 ? -1.661 -12.871 -13.661 1.00 95.12 210 ALA A O 1
ATOM 1564 N N . ILE A 1 211 ? -1.883 -11.103 -15.042 1.00 96.06 211 ILE A N 1
ATOM 1565 C CA . ILE A 1 211 ? -3.017 -10.487 -14.362 1.00 96.06 211 ILE A CA 1
ATOM 1566 C C . ILE A 1 211 ? -4.122 -10.185 -15.369 1.00 96.06 211 ILE A C 1
ATOM 1568 O O . ILE A 1 211 ? -3.862 -9.765 -16.499 1.00 96.06 211 ILE A O 1
ATOM 1572 N N . SER A 1 212 ? -5.362 -10.412 -14.957 1.00 95.06 212 SER A N 1
ATOM 1573 C CA . SER A 1 212 ? -6.563 -10.172 -15.756 1.00 95.06 212 SER A CA 1
ATOM 1574 C C . SER A 1 212 ? -7.508 -9.198 -15.057 1.00 95.06 212 SER A C 1
ATOM 1576 O O . SER A 1 212 ? -7.416 -8.971 -13.850 1.00 95.06 212 SER A O 1
ATOM 1578 N N . GLN A 1 213 ? -8.448 -8.625 -15.810 1.00 91.88 213 GLN A N 1
ATOM 1579 C CA . GLN A 1 213 ? -9.437 -7.683 -15.268 1.00 91.88 213 GLN A CA 1
ATOM 1580 C C . GLN A 1 213 ? -10.444 -8.334 -14.303 1.00 91.88 213 GLN A C 1
ATOM 1582 O O . GLN A 1 213 ? -11.131 -7.615 -13.584 1.00 91.88 213 GLN A O 1
ATOM 1587 N N . ASP A 1 214 ? -10.486 -9.668 -14.231 1.00 93.31 214 ASP A N 1
ATOM 1588 C CA . ASP A 1 214 ? -11.257 -10.416 -13.228 1.00 93.31 214 ASP A CA 1
ATOM 1589 C C . ASP A 1 214 ? -10.520 -10.525 -11.879 1.00 93.31 214 ASP A C 1
ATOM 1591 O O . ASP A 1 214 ? -11.083 -10.997 -10.893 1.00 93.31 214 ASP A O 1
ATOM 1595 N N . GLN A 1 215 ? -9.255 -10.098 -11.824 1.00 95.44 215 GLN A N 1
ATOM 1596 C CA . GLN A 1 215 ? -8.403 -10.154 -10.632 1.00 95.44 215 GLN A CA 1
ATOM 1597 C C . GLN A 1 215 ? -8.053 -8.769 -10.084 1.00 95.44 215 GLN A C 1
ATOM 1599 O O . GLN A 1 215 ? -7.645 -8.660 -8.930 1.00 95.44 215 GLN A O 1
ATOM 1604 N N . ALA A 1 216 ? -8.180 -7.714 -10.893 1.00 95.44 216 ALA A N 1
ATOM 1605 C CA . ALA A 1 216 ? -7.803 -6.369 -10.491 1.00 95.44 216 ALA A CA 1
ATOM 1606 C C . ALA A 1 216 ? -8.464 -5.265 -11.326 1.00 95.44 216 ALA A C 1
ATOM 1608 O O . ALA A 1 216 ? -8.837 -5.442 -12.485 1.00 95.44 216 ALA A O 1
ATOM 1609 N N . SER A 1 217 ? -8.522 -4.065 -10.744 1.00 93.50 217 SER A N 1
ATOM 1610 C CA . SER A 1 217 ? -8.988 -2.842 -11.402 1.00 93.50 217 SER A CA 1
ATOM 1611 C C . SER A 1 217 ? -7.816 -2.083 -12.031 1.00 93.50 217 SER A C 1
ATOM 1613 O O . SER A 1 217 ? -7.055 -1.431 -11.316 1.00 93.50 217 SER A O 1
ATOM 1615 N N . PHE A 1 218 ? -7.689 -2.126 -13.360 1.00 93.62 218 PHE A N 1
ATOM 1616 C CA . PHE A 1 218 ? -6.620 -1.456 -14.114 1.00 93.62 218 PHE A CA 1
ATOM 1617 C C . PHE A 1 218 ? -6.999 -1.191 -15.583 1.00 93.62 218 PHE A C 1
ATOM 1619 O O . PHE A 1 218 ? -8.048 -1.642 -16.044 1.00 93.62 218 PHE A O 1
ATOM 1626 N N . GLU A 1 219 ? -6.159 -0.444 -16.316 1.00 90.19 219 GLU A N 1
ATOM 1627 C CA . GLU A 1 219 ? -6.341 -0.092 -17.742 1.00 90.19 219 GLU A CA 1
ATOM 1628 C C . GLU A 1 219 ? -7.721 0.469 -18.131 1.00 90.19 219 GLU A C 1
ATOM 1630 O O . GLU A 1 219 ? -8.141 0.415 -19.292 1.00 90.19 219 GLU A O 1
ATOM 1635 N N . LYS A 1 220 ? -8.454 1.067 -17.191 1.00 83.62 220 LYS A N 1
ATOM 1636 C CA . LYS A 1 220 ? -9.766 1.618 -17.514 1.00 83.62 220 LYS A CA 1
ATOM 1637 C C . LYS A 1 220 ? -9.609 2.913 -18.289 1.00 83.62 220 LYS A C 1
ATOM 1639 O O . LYS A 1 220 ? -8.909 3.845 -17.887 1.00 83.62 220 LYS A O 1
ATOM 1644 N N . ARG A 1 221 ? -10.331 2.993 -19.403 1.00 74.50 221 ARG A N 1
ATOM 1645 C CA . ARG A 1 221 ? -10.399 4.211 -20.206 1.00 74.50 221 ARG A CA 1
ATOM 1646 C C . ARG A 1 221 ? -11.107 5.299 -19.408 1.00 74.50 221 ARG A C 1
ATOM 1648 O O . ARG A 1 221 ? -12.257 5.128 -19.012 1.00 74.50 221 ARG A O 1
ATOM 1655 N N . TYR A 1 222 ? -10.447 6.440 -19.260 1.00 69.12 222 TYR A N 1
ATOM 1656 C CA . TYR A 1 222 ? -11.103 7.684 -18.887 1.00 69.12 222 TYR A CA 1
ATOM 1657 C C . TYR A 1 222 ? -10.917 8.709 -19.998 1.00 69.12 222 TYR A C 1
ATOM 1659 O O . TYR A 1 222 ? -9.895 8.761 -20.678 1.00 69.12 222 TYR A O 1
ATOM 1667 N N . SER A 1 223 ? -11.934 9.536 -20.184 1.00 60.34 223 SER A N 1
ATOM 1668 C CA . SER A 1 223 ? -11.853 10.724 -21.018 1.00 60.34 223 SER A CA 1
ATOM 1669 C C . SER A 1 223 ? -12.258 11.884 -20.134 1.00 60.34 223 SER A C 1
ATOM 1671 O O . SER A 1 223 ? -13.364 11.892 -19.587 1.00 60.34 223 SER A O 1
ATOM 1673 N N . LEU A 1 224 ? -11.355 12.851 -19.980 1.00 56.28 224 LEU A N 1
ATOM 1674 C CA . LEU A 1 224 ? -11.771 14.177 -19.560 1.00 56.28 224 LEU A CA 1
ATOM 1675 C C . LEU A 1 224 ? -12.640 14.706 -20.704 1.00 56.28 224 LEU A C 1
ATOM 1677 O O . LEU A 1 224 ? -12.159 14.722 -21.842 1.00 56.28 224 LEU A O 1
ATOM 1681 N N . PRO A 1 225 ? -13.903 15.101 -20.460 1.00 51.91 225 PRO A N 1
ATOM 1682 C CA . PRO A 1 225 ? -14.660 15.830 -21.461 1.00 51.91 225 PRO A CA 1
ATOM 1683 C C . PRO A 1 225 ? -13.763 16.968 -21.912 1.00 51.91 225 PRO A C 1
ATOM 1685 O O . PRO A 1 225 ? -13.317 17.737 -21.057 1.00 51.91 225 PRO A O 1
ATOM 1688 N N . ALA A 1 226 ? -13.447 17.023 -23.213 1.00 49.59 226 ALA A N 1
ATOM 1689 C CA . ALA A 1 226 ? -12.701 18.137 -23.772 1.00 49.59 226 ALA A CA 1
ATOM 1690 C C . ALA A 1 226 ? -13.326 19.391 -23.175 1.00 49.59 226 ALA A C 1
ATOM 1692 O O . ALA A 1 226 ? -14.547 19.568 -23.297 1.00 49.59 226 ALA A O 1
ATOM 1693 N N . GLU A 1 227 ? -12.527 20.170 -22.436 1.00 48.00 227 GLU A N 1
ATOM 1694 C CA . GLU A 1 227 ? -12.950 21.464 -21.925 1.00 48.00 227 GLU A CA 1
ATOM 1695 C C . GLU A 1 227 ? -13.655 22.106 -23.102 1.00 48.00 227 GLU A C 1
ATOM 1697 O O . GLU A 1 227 ? -13.031 22.228 -24.156 1.00 48.00 227 GLU A O 1
ATOM 1702 N N . ARG A 1 228 ? -14.982 22.303 -23.005 1.00 47.50 228 ARG A N 1
ATOM 1703 C CA . ARG A 1 228 ? -15.779 22.785 -24.134 1.00 47.50 228 ARG A CA 1
ATOM 1704 C C . ARG A 1 228 ? -15.083 24.059 -24.554 1.00 47.50 228 ARG A C 1
ATOM 1706 O O . ARG A 1 228 ? -15.249 25.068 -23.868 1.00 47.50 228 ARG A O 1
ATOM 1713 N N . THR A 1 229 ? -14.277 23.964 -25.612 1.00 41.78 229 THR A N 1
ATOM 1714 C CA . THR A 1 229 ? -13.414 25.028 -26.098 1.00 41.78 229 THR A CA 1
ATOM 1715 C C . THR A 1 229 ? -14.310 26.224 -26.140 1.00 41.78 229 THR A C 1
ATOM 1717 O O . THR A 1 229 ? -15.374 26.126 -26.757 1.00 41.78 229 THR A O 1
ATOM 1720 N N . VAL A 1 230 ? -13.966 27.248 -25.347 1.00 45.94 230 VAL A N 1
ATOM 1721 C CA . VAL A 1 230 ? -14.782 28.438 -25.101 1.00 45.94 230 VAL A CA 1
ATOM 1722 C C . VAL A 1 230 ? -15.462 28.786 -26.409 1.00 45.94 230 VAL A C 1
ATOM 1724 O O . VAL A 1 230 ? -14.826 29.283 -27.339 1.00 45.94 230 VAL A O 1
ATOM 1727 N N . SER A 1 231 ? -16.729 28.375 -26.533 1.00 45.34 231 SER A N 1
ATOM 1728 C CA . SER A 1 231 ? -17.383 28.383 -27.833 1.00 45.34 231 SER A CA 1
ATOM 1729 C C . SER A 1 231 ? -17.397 29.837 -28.238 1.00 45.34 231 SER A C 1
ATOM 1731 O O . SER A 1 231 ? -17.915 30.642 -27.456 1.00 45.34 231 SER A O 1
ATOM 1733 N N . LYS A 1 232 ? -16.779 30.161 -29.384 1.00 45.84 232 LYS A N 1
ATOM 1734 C CA . LYS A 1 232 ? -16.675 31.520 -29.923 1.00 45.84 232 LYS A CA 1
ATOM 1735 C C . LYS A 1 232 ? -17.937 32.295 -29.560 1.00 45.84 232 LYS A C 1
ATOM 1737 O O . LYS A 1 232 ? -19.030 31.961 -30.010 1.00 45.84 232 LYS A O 1
ATOM 1742 N N . ARG A 1 233 ? -17.744 33.244 -28.644 1.00 49.41 233 ARG A N 1
ATOM 1743 C CA . ARG A 1 233 ? -18.662 34.261 -28.132 1.00 49.41 233 ARG A CA 1
ATOM 1744 C C . ARG A 1 233 ? -19.976 34.351 -28.932 1.00 49.41 233 ARG A C 1
ATOM 1746 O O . ARG A 1 233 ? -20.079 35.154 -29.852 1.00 49.41 233 ARG A O 1
ATOM 1753 N N . LYS A 1 234 ? -20.996 33.557 -28.576 1.00 46.66 234 LYS A N 1
ATOM 1754 C CA . LYS A 1 234 ? -22.362 33.772 -29.085 1.00 46.66 234 LYS A CA 1
ATOM 1755 C C . LYS A 1 234 ? -23.020 34.891 -28.279 1.00 46.66 234 LYS A C 1
ATOM 1757 O O . LYS A 1 234 ? -22.958 34.912 -27.050 1.00 46.66 234 LYS A O 1
ATOM 1762 N N . SER A 1 235 ? -23.567 35.864 -29.003 1.00 53.12 235 SER A N 1
ATOM 1763 C CA . SER A 1 235 ? -24.075 37.139 -28.500 1.00 53.12 235 SER A CA 1
ATOM 1764 C C . SER A 1 235 ? -25.093 36.977 -27.371 1.00 53.12 235 SER A C 1
ATOM 1766 O O . SER A 1 235 ? -25.993 36.141 -27.441 1.00 53.12 235 SER A O 1
ATOM 1768 N N . ARG A 1 236 ? -24.973 37.845 -26.361 1.00 55.44 236 ARG A N 1
ATOM 1769 C CA . ARG A 1 236 ? -25.899 37.997 -25.232 1.00 55.44 236 ARG A CA 1
ATOM 1770 C C . ARG A 1 236 ? -27.339 38.141 -25.734 1.00 55.44 236 ARG A C 1
ATOM 1772 O O . ARG A 1 236 ? -27.660 39.172 -26.312 1.00 55.44 236 ARG A O 1
ATOM 1779 N N . LYS A 1 237 ? -28.204 37.174 -25.430 1.00 49.72 237 LYS A N 1
ATOM 1780 C CA . LYS A 1 237 ? -29.636 37.389 -25.162 1.00 49.72 237 LYS A CA 1
ATOM 1781 C C . LYS A 1 237 ? -30.200 36.166 -24.432 1.00 49.72 237 LYS A C 1
ATOM 1783 O O . LYS A 1 237 ? -29.900 35.035 -24.788 1.00 49.72 237 LYS A O 1
ATOM 1788 N N . SER A 1 238 ? -31.017 36.443 -23.416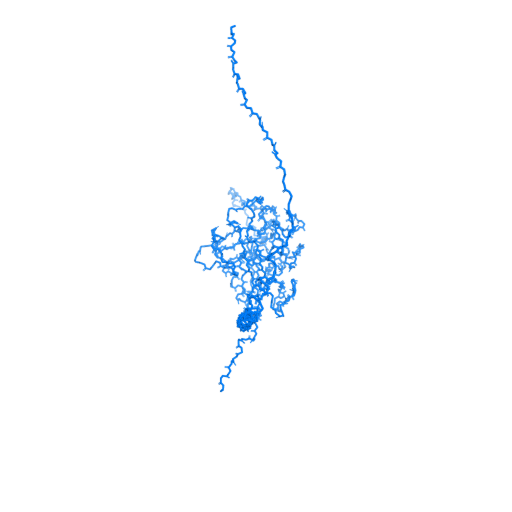 1.00 47.72 238 SER A N 1
ATOM 1789 C CA . SER A 1 238 ? -31.726 35.504 -22.533 1.00 47.72 238 SER A CA 1
ATOM 1790 C C . SER A 1 238 ? -30.891 34.839 -21.417 1.00 47.72 238 SER A C 1
ATOM 1792 O O . SER A 1 238 ? -30.101 33.916 -21.602 1.00 47.72 238 SER A O 1
ATOM 1794 N N . ARG A 1 239 ? -31.117 35.352 -20.203 1.00 56.38 239 ARG A N 1
ATOM 1795 C CA . ARG A 1 239 ? -30.595 34.898 -18.913 1.00 56.38 239 ARG A CA 1
ATOM 1796 C C . ARG A 1 239 ? -31.581 33.875 -18.344 1.00 56.38 239 ARG A C 1
ATOM 1798 O O . ARG A 1 239 ? -32.483 34.248 -17.605 1.00 56.38 239 ARG A O 1
ATOM 1805 N N . ARG A 1 240 ? -31.417 32.589 -18.664 1.00 54.28 240 ARG A N 1
ATOM 1806 C CA . ARG A 1 240 ? -32.110 31.502 -17.953 1.00 54.28 240 ARG A CA 1
ATOM 1807 C C . ARG A 1 240 ? -31.112 30.882 -16.976 1.00 54.28 240 ARG A C 1
ATOM 1809 O O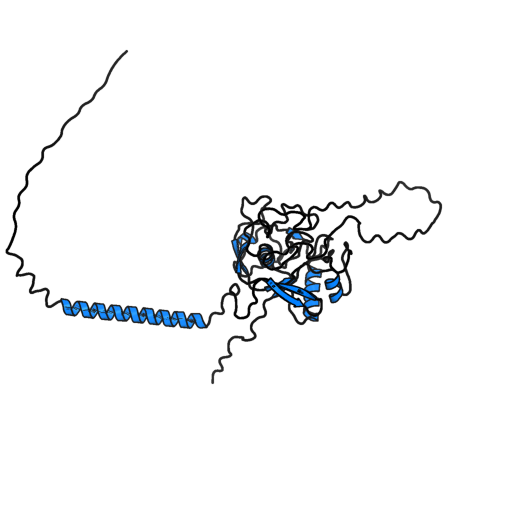 . ARG A 1 240 ? -30.137 30.269 -17.401 1.00 54.28 240 ARG A O 1
ATOM 1816 N N . LYS A 1 241 ? -31.306 31.094 -15.667 1.00 52.66 241 LYS A N 1
ATOM 1817 C CA . LYS A 1 241 ? -30.557 30.389 -14.612 1.00 52.66 241 LYS A CA 1
ATOM 1818 C C . LYS A 1 241 ? -30.997 28.922 -14.620 1.00 52.66 241 LYS A C 1
ATOM 1820 O O . LYS A 1 241 ? -31.821 28.513 -13.814 1.00 52.66 241 LYS A O 1
ATOM 1825 N N . THR A 1 242 ? -30.488 28.132 -15.557 1.00 53.06 242 THR A N 1
ATOM 1826 C CA . THR A 1 242 ? -30.538 26.677 -15.432 1.00 53.06 242 THR A CA 1
ATOM 1827 C C . THR A 1 242 ? -29.573 26.310 -14.314 1.00 53.06 242 THR A C 1
ATOM 1829 O O . THR A 1 242 ? -28.376 26.591 -14.430 1.00 53.06 242 THR A O 1
ATOM 1832 N N . ALA A 1 243 ? -30.082 25.748 -13.216 1.00 56.16 243 ALA A N 1
ATOM 1833 C CA . ALA A 1 243 ? -29.238 25.122 -12.210 1.00 56.16 243 ALA A CA 1
ATOM 1834 C C . ALA A 1 243 ? -28.316 24.139 -12.940 1.00 56.16 243 ALA A C 1
ATOM 1836 O O . ALA A 1 243 ? -28.786 23.197 -13.576 1.00 56.16 243 ALA A O 1
ATOM 1837 N N . ARG A 1 244 ? -27.008 24.416 -12.942 1.00 51.56 244 ARG A N 1
ATOM 1838 C CA . ARG A 1 244 ? -26.034 23.459 -13.463 1.00 51.56 244 ARG A CA 1
ATOM 1839 C C . ARG A 1 244 ? -26.150 22.225 -12.569 1.00 51.56 244 ARG A C 1
ATOM 1841 O O . ARG A 1 244 ? -25.975 22.395 -11.359 1.00 51.56 244 ARG A O 1
ATOM 1848 N N . PRO A 1 245 ? -26.448 21.026 -13.098 1.00 47.25 245 PRO A N 1
ATOM 1849 C CA . PRO A 1 245 ? -26.322 19.832 -12.285 1.00 47.25 245 PRO A CA 1
ATOM 1850 C C . PRO A 1 245 ? -24.883 19.812 -11.768 1.00 47.25 245 PRO A C 1
ATOM 1852 O O . PRO A 1 245 ? -23.937 19.975 -12.544 1.00 47.25 245 PRO A O 1
ATOM 1855 N N . LYS A 1 246 ? -24.714 19.709 -10.447 1.00 46.94 246 LYS A N 1
ATOM 1856 C CA . LYS A 1 246 ? -23.406 19.468 -9.838 1.00 46.94 246 LYS A CA 1
ATOM 1857 C C . LYS A 1 246 ? -23.008 18.040 -10.200 1.00 46.94 246 LYS A C 1
ATOM 1859 O O . LYS A 1 246 ? -23.142 17.137 -9.385 1.00 46.94 246 LYS A O 1
ATOM 1864 N N . VAL A 1 247 ? -22.561 17.822 -11.431 1.00 46.69 247 VAL A N 1
ATOM 1865 C CA . VAL A 1 247 ? -21.859 16.592 -11.787 1.00 46.69 247 VAL A CA 1
ATOM 1866 C C . VAL A 1 247 ? -20.499 16.707 -11.106 1.00 46.69 247 VAL A C 1
ATOM 1868 O O . VAL A 1 247 ? -19.596 17.358 -11.620 1.00 46.69 247 VAL A O 1
ATOM 1871 N N . ARG A 1 248 ? -20.413 16.220 -9.862 1.00 50.28 248 ARG A N 1
ATOM 1872 C CA . ARG A 1 248 ? -19.159 16.189 -9.093 1.00 50.28 248 ARG A CA 1
ATOM 1873 C C . ARG A 1 248 ? -18.361 14.912 -9.364 1.00 50.28 248 ARG A C 1
ATOM 1875 O O . ARG A 1 248 ? -17.198 14.858 -8.997 1.00 50.28 248 ARG A O 1
ATOM 1882 N N . THR A 1 249 ? -18.970 13.925 -10.014 1.00 48.22 249 THR A N 1
ATOM 1883 C CA . THR A 1 249 ? -18.332 12.682 -10.440 1.00 48.22 249 THR A CA 1
ATOM 1884 C C . THR A 1 249 ? -18.157 12.722 -11.951 1.00 48.22 249 THR A C 1
ATOM 1886 O O . THR A 1 249 ? -19.120 12.858 -12.706 1.00 48.22 249 THR A O 1
ATOM 1889 N N . TRP A 1 250 ? -16.913 12.669 -12.419 1.00 54.88 250 TRP A N 1
ATOM 1890 C CA . TRP A 1 250 ? -16.655 12.489 -13.842 1.00 54.88 250 TRP A CA 1
ATOM 1891 C C . TRP A 1 250 ? -17.139 11.082 -14.212 1.00 54.88 250 TRP A C 1
ATOM 1893 O O . TRP A 1 250 ? -16.635 10.125 -13.628 1.00 54.88 250 TRP A O 1
ATOM 1903 N N . PRO A 1 251 ? -18.095 10.927 -15.149 1.00 52.88 251 PRO A N 1
ATOM 1904 C CA . PRO A 1 251 ? -18.787 9.653 -15.378 1.00 52.88 251 PRO A CA 1
ATOM 1905 C C . PRO A 1 251 ? -17.873 8.509 -15.840 1.00 52.88 251 PRO A C 1
ATOM 1907 O O . PRO A 1 251 ? -18.326 7.374 -15.879 1.00 52.88 251 PRO A O 1
ATOM 1910 N N . ASN A 1 252 ? -16.604 8.802 -16.152 1.00 60.44 252 ASN A N 1
ATOM 1911 C CA . ASN A 1 252 ? -15.630 7.843 -16.659 1.00 60.44 252 ASN A CA 1
ATOM 1912 C C . ASN A 1 252 ? -14.385 7.670 -15.753 1.00 60.44 252 ASN A C 1
ATOM 1914 O O . ASN A 1 252 ? -13.363 7.176 -16.228 1.00 60.44 252 ASN A O 1
ATOM 1918 N N . MET A 1 253 ? -14.414 8.101 -14.487 1.00 68.56 253 MET A N 1
ATOM 1919 C CA . MET A 1 253 ? -13.353 7.801 -13.509 1.00 68.56 253 MET A CA 1
ATOM 1920 C C . MET A 1 253 ? -13.867 6.742 -12.535 1.00 68.56 253 MET A C 1
ATOM 1922 O O . MET A 1 253 ? -14.843 6.986 -11.829 1.00 68.56 253 MET A O 1
ATOM 1926 N N . HIS A 1 254 ? -13.243 5.561 -12.515 1.00 74.44 254 HIS A N 1
ATOM 1927 C CA . HIS A 1 254 ? -13.810 4.401 -11.823 1.00 74.44 254 HIS A CA 1
ATOM 1928 C C . HIS A 1 254 ? -12.725 3.657 -11.042 1.00 74.44 254 HIS A C 1
ATOM 1930 O O . HIS A 1 254 ? -12.103 2.716 -11.543 1.00 74.44 254 HIS A O 1
ATOM 1936 N N . THR A 1 255 ? -12.539 4.042 -9.785 1.00 88.88 255 THR A N 1
ATOM 1937 C CA . THR A 1 255 ? -12.136 3.066 -8.768 1.00 88.88 255 THR A CA 1
ATOM 1938 C C . THR A 1 255 ? -13.237 2.012 -8.626 1.00 88.88 255 THR A C 1
ATOM 1940 O O . THR A 1 255 ? -14.386 2.244 -9.021 1.00 88.88 255 THR A O 1
ATOM 1943 N N . ASN A 1 256 ? -12.890 0.840 -8.107 1.00 93.12 256 ASN A N 1
ATOM 1944 C CA . ASN A 1 256 ? -13.882 -0.145 -7.684 1.00 93.12 256 ASN A CA 1
ATOM 1945 C C . ASN A 1 256 ? -14.153 0.001 -6.187 1.00 93.12 256 ASN A C 1
ATOM 1947 O O . ASN A 1 256 ? -13.371 0.618 -5.464 1.00 93.12 256 ASN A O 1
ATOM 1951 N N . VAL A 1 257 ? -15.267 -0.576 -5.738 1.00 96.38 257 VAL A N 1
ATOM 1952 C CA . VAL A 1 257 ? -15.460 -0.870 -4.315 1.00 96.38 257 VAL A CA 1
ATOM 1953 C C . VAL A 1 257 ? -14.277 -1.722 -3.858 1.00 96.38 257 VAL A C 1
ATOM 1955 O O . VAL A 1 257 ? -13.860 -2.626 -4.588 1.00 96.38 257 VAL A O 1
ATOM 1958 N N . VAL A 1 258 ? -13.707 -1.417 -2.698 1.00 98.19 258 VAL A N 1
ATOM 1959 C CA . VAL A 1 258 ? -12.590 -2.214 -2.180 1.00 98.19 258 VAL A CA 1
ATOM 1960 C C . VAL A 1 258 ? -13.006 -3.672 -1.982 1.00 98.19 258 VAL A C 1
ATOM 1962 O O . VAL A 1 258 ? -14.177 -3.954 -1.728 1.00 98.19 258 VAL A O 1
ATOM 1965 N N . ALA A 1 259 ? -12.065 -4.605 -2.110 1.00 97.81 259 ALA A N 1
ATOM 1966 C CA . ALA A 1 259 ? -12.330 -6.042 -2.052 1.00 97.81 259 ALA A CA 1
ATOM 1967 C C . ALA A 1 259 ? -13.346 -6.545 -3.101 1.00 97.81 259 ALA A C 1
ATOM 1969 O O . ALA A 1 259 ? -14.035 -7.541 -2.884 1.00 97.81 259 ALA A O 1
ATOM 1970 N N . SER A 1 260 ? -13.420 -5.894 -4.271 1.00 97.19 260 SER A N 1
ATOM 1971 C CA . SER A 1 260 ? -14.208 -6.404 -5.412 1.00 97.19 260 SER A CA 1
ATOM 1972 C C . SER A 1 260 ? -13.615 -7.672 -6.037 1.00 97.19 260 SER A C 1
ATOM 1974 O O . SER A 1 260 ? -14.319 -8.396 -6.737 1.00 97.19 260 SER A O 1
ATOM 1976 N N . PHE A 1 261 ? -12.322 -7.921 -5.820 1.00 96.50 261 PHE A N 1
ATOM 1977 C CA . PHE A 1 261 ? -11.573 -9.041 -6.389 1.00 96.50 261 PHE A CA 1
ATOM 1978 C C . PHE A 1 261 ? -11.029 -9.956 -5.293 1.00 96.50 261 PHE A C 1
ATOM 1980 O O . PH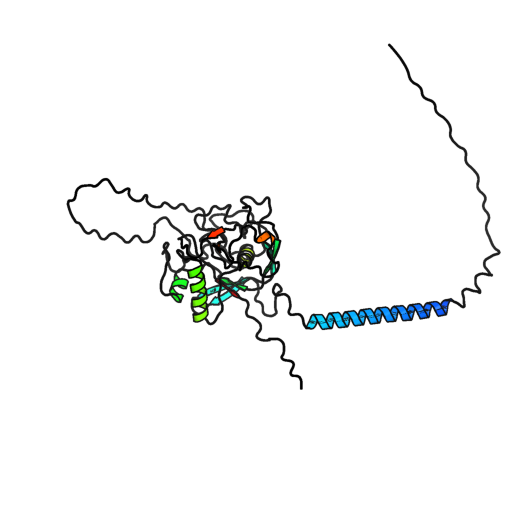E A 1 261 ? -11.014 -9.591 -4.116 1.00 96.50 261 PHE A O 1
ATOM 1987 N N . GLN A 1 262 ? -10.572 -11.149 -5.681 1.00 97.31 262 GLN A N 1
ATOM 1988 C CA . GLN A 1 262 ? -10.009 -12.120 -4.743 1.00 97.31 262 GLN A CA 1
ATOM 1989 C C . GLN A 1 262 ? -8.775 -11.558 -4.018 1.00 97.31 262 GLN A C 1
ATOM 1991 O O . GLN A 1 262 ? -7.972 -10.854 -4.636 1.00 97.31 262 GLN A O 1
ATOM 1996 N N . PRO A 1 263 ? -8.600 -11.869 -2.723 1.00 98.44 263 PRO A N 1
ATOM 1997 C CA . PRO A 1 263 ? -7.399 -11.486 -2.004 1.00 98.44 263 PRO A CA 1
ATOM 1998 C C . PRO A 1 263 ? -6.210 -12.381 -2.373 1.00 98.44 263 PRO A C 1
ATOM 2000 O O . PRO A 1 263 ? -6.372 -13.475 -2.916 1.00 98.44 263 PRO A O 1
ATOM 2003 N N . ASN A 1 264 ? -5.005 -11.945 -2.007 1.00 98.38 264 ASN A N 1
ATOM 2004 C CA . ASN A 1 264 ? -3.826 -12.812 -1.996 1.00 98.38 264 ASN A CA 1
ATOM 2005 C C . ASN A 1 264 ? -3.818 -13.772 -0.782 1.00 98.38 264 ASN A C 1
ATOM 2007 O O . ASN A 1 264 ? -4.743 -13.785 0.031 1.00 98.38 264 ASN A O 1
ATOM 2011 N N . ALA A 1 265 ? -2.753 -14.567 -0.624 1.00 98.19 265 ALA A N 1
ATOM 2012 C CA . ALA A 1 265 ? -2.651 -15.585 0.430 1.00 9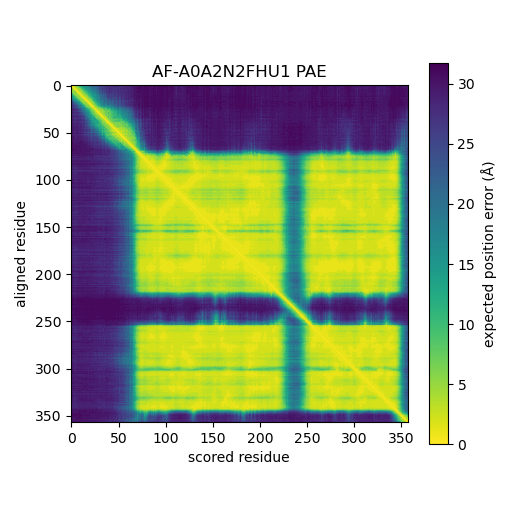8.19 265 ALA A CA 1
ATOM 2013 C C . ALA A 1 265 ? -2.647 -15.035 1.875 1.00 98.19 265 ALA A C 1
ATOM 2015 O O . ALA A 1 265 ? -2.870 -15.796 2.815 1.00 98.19 265 ALA A O 1
ATOM 2016 N N . PHE A 1 266 ? -2.436 -13.729 2.073 1.00 98.50 266 PHE A N 1
ATOM 2017 C CA . PHE A 1 266 ? -2.575 -13.064 3.377 1.00 98.50 266 PHE A CA 1
ATOM 2018 C C . PHE A 1 266 ? -3.954 -12.415 3.576 1.00 98.50 266 PHE A C 1
ATOM 2020 O O . PHE A 1 266 ? -4.179 -11.714 4.562 1.00 98.50 266 PHE A O 1
ATOM 2027 N N . GLY A 1 267 ? -4.897 -12.632 2.656 1.00 98.50 267 GLY A N 1
ATOM 2028 C CA . GLY A 1 267 ? -6.228 -12.035 2.718 1.00 98.50 267 GLY A CA 1
ATOM 2029 C C . GLY A 1 267 ? -6.241 -10.546 2.348 1.00 98.50 267 GLY A C 1
ATOM 2030 O O . GLY A 1 267 ? -7.150 -9.829 2.756 1.00 98.50 267 GLY A O 1
ATOM 2031 N N . LEU A 1 268 ? -5.222 -10.052 1.640 1.00 98.81 268 LEU A N 1
ATOM 2032 C CA . LEU A 1 268 ? -5.121 -8.648 1.242 1.00 98.81 268 LEU A CA 1
ATOM 2033 C C . LEU A 1 268 ? -5.680 -8.469 -0.169 1.00 98.81 268 LEU A C 1
ATOM 2035 O O . LEU A 1 268 ? -5.277 -9.169 -1.099 1.00 98.81 268 LEU A O 1
ATOM 2039 N N . HIS A 1 269 ? -6.596 -7.522 -0.322 1.00 98.69 269 HIS A N 1
ATOM 2040 C CA . HIS A 1 269 ? -7.237 -7.180 -1.585 1.00 98.69 269 HIS A CA 1
ATOM 2041 C C . HIS A 1 269 ? -6.562 -5.982 -2.248 1.00 98.69 269 HIS A C 1
ATOM 2043 O O . HIS A 1 269 ? -5.918 -5.172 -1.578 1.00 98.69 269 HIS A O 1
ATOM 2049 N N . ASP A 1 270 ? -6.756 -5.866 -3.563 1.00 98.19 270 ASP A N 1
ATOM 2050 C CA . ASP A 1 270 ? -6.415 -4.682 -4.362 1.00 98.19 270 ASP A CA 1
ATOM 2051 C C . ASP A 1 270 ? -4.920 -4.299 -4.355 1.00 98.19 270 ASP A C 1
ATOM 2053 O O . ASP A 1 270 ? -4.550 -3.210 -4.772 1.00 98.19 270 ASP A O 1
ATOM 2057 N N . MET A 1 271 ? -4.025 -5.228 -3.990 1.00 98.56 271 MET A N 1
ATOM 2058 C CA . MET A 1 271 ? -2.566 -5.009 -4.018 1.00 98.56 271 MET A CA 1
ATOM 2059 C C . MET A 1 271 ? -2.005 -4.777 -5.439 1.00 98.56 271 MET A C 1
ATOM 2061 O O . MET A 1 271 ? -0.849 -4.394 -5.590 1.00 98.56 271 MET A O 1
ATOM 2065 N N . HIS A 1 272 ? -2.803 -5.016 -6.486 1.00 98.00 272 HIS A N 1
ATOM 2066 C CA . HIS A 1 272 ? -2.412 -4.932 -7.897 1.00 98.00 272 HIS A CA 1
ATOM 2067 C C . HIS A 1 272 ? -3.336 -4.018 -8.717 1.00 98.00 272 HIS A C 1
ATOM 2069 O O . HIS A 1 272 ? -3.852 -4.426 -9.754 1.00 98.00 272 HIS A O 1
ATOM 2075 N N . GLY A 1 273 ? -3.587 -2.788 -8.272 1.00 96.69 273 GLY A N 1
ATOM 2076 C CA . GLY A 1 273 ? -4.348 -1.802 -9.039 1.00 96.69 273 GLY A CA 1
ATOM 2077 C C . GLY A 1 273 ? -5.230 -0.940 -8.155 1.00 96.69 273 GLY A C 1
ATOM 2078 O O . GLY A 1 273 ? -4.882 -0.646 -7.025 1.00 96.69 273 GLY A O 1
ATOM 2079 N N . ASN A 1 274 ? -6.374 -0.515 -8.693 1.00 96.88 274 ASN A N 1
ATOM 2080 C CA . ASN A 1 274 ? -7.327 0.378 -8.035 1.00 96.88 274 ASN A CA 1
ATOM 2081 C C . ASN A 1 274 ? -6.728 1.758 -7.700 1.00 96.88 274 ASN A C 1
ATOM 2083 O O . ASN A 1 274 ? -6.880 2.656 -8.528 1.00 96.88 274 ASN A O 1
ATOM 2087 N N . LEU A 1 275 ? -6.002 1.952 -6.598 1.00 97.50 275 LEU A N 1
ATOM 2088 C CA . LEU A 1 275 ? -5.244 3.181 -6.325 1.00 97.50 275 LEU A CA 1
ATOM 2089 C C . LEU A 1 275 ? -3.787 2.884 -5.973 1.00 97.50 275 LEU A C 1
ATOM 2091 O O . LEU A 1 275 ? -3.482 1.907 -5.303 1.00 97.50 275 LEU A O 1
ATOM 2095 N N . TRP A 1 276 ? -2.896 3.805 -6.348 1.00 98.50 276 TRP A N 1
ATOM 2096 C CA . TRP A 1 276 ? -1.529 3.776 -5.846 1.00 98.50 276 TRP A CA 1
ATOM 2097 C C . TRP A 1 276 ? -1.537 4.021 -4.343 1.00 98.50 276 TRP A C 1
ATOM 2099 O O . TRP A 1 276 ? -2.232 4.921 -3.870 1.00 98.50 276 TRP A O 1
ATOM 2109 N N . GLU A 1 277 ? -0.708 3.296 -3.604 1.00 98.81 277 GLU A N 1
ATOM 2110 C CA . GLU A 1 277 ? -0.666 3.385 -2.147 1.00 98.81 277 GLU A CA 1
ATOM 2111 C C . GLU A 1 277 ? 0.620 4.057 -1.661 1.00 98.81 277 GLU A C 1
ATOM 2113 O O . GLU A 1 277 ? 1.730 3.646 -2.013 1.00 98.81 277 GLU A O 1
ATOM 2118 N N . TRP A 1 278 ? 0.468 5.097 -0.837 1.00 98.88 278 TRP A N 1
ATOM 2119 C CA . TRP A 1 278 ? 1.583 5.771 -0.168 1.00 98.88 278 TRP A CA 1
ATOM 2120 C C . TRP A 1 278 ? 2.297 4.857 0.839 1.00 98.88 278 TRP A C 1
ATOM 2122 O O . TRP A 1 278 ? 1.654 4.271 1.710 1.00 98.88 278 TRP A O 1
ATOM 2132 N N . CYS A 1 279 ? 3.630 4.826 0.775 1.00 98.88 279 CYS A N 1
ATOM 2133 C CA . CYS A 1 279 ? 4.504 4.194 1.772 1.00 98.88 279 CYS A CA 1
ATOM 2134 C C . CYS A 1 279 ? 5.261 5.248 2.605 1.00 98.88 279 CYS A C 1
ATOM 2136 O O . CYS A 1 279 ? 5.293 6.431 2.256 1.00 98.88 279 CYS A O 1
ATOM 2138 N N . GLU A 1 280 ? 5.873 4.847 3.723 1.00 98.25 280 GLU A N 1
ATOM 2139 C CA . GLU A 1 280 ? 6.665 5.765 4.564 1.00 98.25 280 GLU A CA 1
ATOM 2140 C C . GLU A 1 280 ? 7.949 6.267 3.896 1.00 98.25 280 GLU A C 1
ATOM 2142 O O . GLU A 1 280 ? 8.395 7.394 4.143 1.00 98.25 280 GLU A O 1
ATOM 2147 N N . ASP A 1 281 ? 8.547 5.420 3.071 1.00 98.75 281 ASP A N 1
ATOM 2148 C CA . ASP A 1 281 ? 9.887 5.591 2.537 1.00 98.75 281 ASP A CA 1
ATOM 2149 C C . ASP A 1 281 ? 10.027 6.845 1.678 1.00 98.75 281 ASP A C 1
ATOM 2151 O O . ASP A 1 281 ? 9.168 7.191 0.856 1.00 98.75 281 ASP A O 1
ATOM 2155 N N . VAL A 1 282 ? 11.165 7.516 1.846 1.00 98.62 282 VAL A N 1
ATOM 2156 C CA . VAL A 1 282 ? 11.667 8.431 0.827 1.00 98.62 282 VAL A CA 1
ATOM 2157 C C . VAL A 1 282 ? 12.099 7.606 -0.376 1.00 98.62 282 VAL A C 1
ATOM 2159 O O . VAL A 1 282 ? 12.879 6.661 -0.255 1.00 98.62 282 VAL A O 1
ATOM 2162 N N . TYR A 1 283 ? 11.590 7.964 -1.551 1.00 98.62 283 TYR A N 1
ATOM 2163 C CA . TYR A 1 283 ? 11.975 7.278 -2.774 1.00 98.62 283 TYR A CA 1
ATOM 2164 C C . TYR A 1 283 ? 13.423 7.615 -3.134 1.00 98.62 283 TYR A C 1
ATOM 2166 O O . TYR A 1 283 ? 13.780 8.785 -3.287 1.00 98.62 283 TYR A O 1
ATOM 2174 N N . ASP A 1 284 ? 14.214 6.569 -3.344 1.00 98.19 284 ASP A N 1
ATOM 2175 C CA . ASP A 1 284 ? 15.553 6.613 -3.918 1.00 98.19 284 ASP A CA 1
ATOM 2176 C C . ASP A 1 284 ? 15.697 5.418 -4.876 1.00 98.19 284 ASP A C 1
ATOM 2178 O O . ASP A 1 284 ? 15.459 4.259 -4.509 1.00 98.19 284 ASP A O 1
ATOM 2182 N N . ALA A 1 285 ? 16.046 5.720 -6.130 1.00 97.75 285 ALA A N 1
ATOM 2183 C CA . ALA A 1 285 ? 16.188 4.734 -7.197 1.00 97.75 285 ALA A CA 1
ATOM 2184 C C . ALA A 1 285 ? 17.352 3.759 -6.947 1.00 97.75 285 ALA A C 1
ATOM 2186 O O . ALA A 1 285 ? 17.319 2.647 -7.461 1.00 97.75 285 ALA A O 1
ATOM 2187 N N . HIS A 1 286 ? 18.333 4.154 -6.129 1.00 97.38 286 HIS A N 1
ATOM 2188 C CA . HIS A 1 286 ? 19.512 3.360 -5.770 1.00 97.38 286 HIS A CA 1
ATOM 2189 C C . HIS A 1 286 ? 19.435 2.790 -4.351 1.00 97.38 286 HIS A C 1
ATOM 2191 O O . HIS A 1 286 ? 20.405 2.228 -3.846 1.00 97.38 286 HIS A O 1
ATOM 2197 N N . TYR A 1 287 ? 18.289 2.918 -3.672 1.00 98.31 287 TYR A N 1
ATOM 2198 C CA . TYR A 1 287 ? 18.173 2.451 -2.290 1.00 98.31 287 TYR A CA 1
ATOM 2199 C C . TYR A 1 287 ? 18.464 0.952 -2.154 1.00 98.31 287 TYR A C 1
ATOM 2201 O O . TYR A 1 287 ? 19.085 0.537 -1.180 1.00 98.31 287 TYR A O 1
ATOM 2209 N N . TYR A 1 288 ? 18.077 0.151 -3.151 1.00 98.31 288 TYR A N 1
ATOM 2210 C CA . TYR A 1 288 ? 18.250 -1.304 -3.131 1.00 98.31 288 TYR A CA 1
ATOM 2211 C C . TYR A 1 288 ? 19.728 -1.727 -3.113 1.00 98.31 288 TYR A C 1
ATOM 2213 O O . TYR A 1 288 ? 20.043 -2.765 -2.542 1.00 98.31 288 TYR A O 1
ATOM 2221 N N . ASP A 1 289 ? 20.651 -0.900 -3.620 1.00 97.69 289 ASP A N 1
ATOM 2222 C CA . ASP A 1 289 ? 22.100 -1.164 -3.569 1.00 97.69 289 ASP A CA 1
ATOM 2223 C C . ASP A 1 289 ? 22.662 -1.151 -2.135 1.00 97.69 289 ASP A C 1
ATOM 2225 O O . ASP A 1 289 ? 23.743 -1.674 -1.862 1.00 97.69 289 ASP A O 1
ATOM 2229 N N . ARG A 1 290 ? 21.944 -0.507 -1.211 1.00 96.81 290 ARG A N 1
ATOM 2230 C CA . ARG A 1 290 ? 22.390 -0.192 0.154 1.00 96.81 290 ARG A CA 1
ATOM 2231 C C . ARG A 1 290 ? 21.316 -0.449 1.213 1.00 96.81 290 ARG A C 1
ATOM 2233 O O . ARG A 1 290 ? 21.436 0.038 2.339 1.00 96.81 290 ARG A O 1
ATOM 2240 N N . SER A 1 291 ? 20.267 -1.177 0.841 1.00 97.56 291 SER A N 1
ATOM 2241 C CA . SER A 1 291 ? 19.138 -1.508 1.705 1.00 97.56 291 SER A CA 1
ATOM 2242 C C . SER A 1 291 ? 19.597 -2.471 2.806 1.00 97.56 291 SER A C 1
ATOM 2244 O O . SER A 1 291 ? 20.251 -3.475 2.501 1.00 97.56 291 SER A O 1
ATOM 2246 N N . PRO A 1 292 ? 19.319 -2.190 4.092 1.00 97.50 292 PRO A N 1
ATOM 2247 C CA . PRO A 1 292 ? 19.622 -3.135 5.154 1.00 97.50 292 PRO A CA 1
ATOM 2248 C C . PRO A 1 292 ? 18.698 -4.354 5.066 1.00 97.50 292 PRO A C 1
ATOM 2250 O O . PRO A 1 292 ? 17.555 -4.272 4.625 1.00 97.50 292 PRO A O 1
ATOM 2253 N N . ARG A 1 293 ? 19.185 -5.497 5.551 1.00 97.25 293 ARG A N 1
ATOM 2254 C CA . ARG A 1 293 ? 18.430 -6.754 5.522 1.00 97.25 293 ARG A CA 1
ATOM 2255 C C . ARG A 1 293 ? 17.186 -6.724 6.411 1.00 97.25 293 ARG A C 1
ATOM 2257 O O . ARG A 1 293 ? 16.159 -7.265 6.031 1.00 97.25 293 ARG A O 1
ATOM 2264 N N . GLU A 1 294 ? 17.268 -6.153 7.607 1.00 97.25 294 GLU A N 1
ATOM 2265 C CA . GLU A 1 294 ? 16.211 -6.258 8.622 1.00 97.25 294 GLU A CA 1
ATOM 2266 C C . GLU A 1 294 ? 15.388 -4.972 8.705 1.00 97.25 294 GLU A C 1
ATOM 2268 O O . GLU A 1 294 ? 15.944 -3.903 8.949 1.00 97.25 294 GLU A O 1
ATOM 2273 N N . ASN A 1 295 ? 14.069 -5.093 8.519 1.00 96.88 295 ASN A N 1
ATOM 2274 C CA . ASN A 1 295 ? 13.087 -4.007 8.566 1.00 96.88 295 ASN A CA 1
ATOM 2275 C C . ASN A 1 295 ? 13.549 -2.723 7.842 1.00 96.88 295 ASN A C 1
ATOM 2277 O O . ASN A 1 295 ? 13.559 -1.650 8.455 1.00 96.88 295 ASN A O 1
ATOM 2281 N N . PRO A 1 296 ? 13.952 -2.799 6.557 1.00 97.81 296 PRO A N 1
ATOM 2282 C CA . PRO A 1 296 ? 14.434 -1.631 5.841 1.00 97.81 296 PRO A CA 1
ATOM 2283 C C . PRO A 1 296 ? 13.356 -0.556 5.747 1.00 97.81 296 PRO A C 1
ATOM 2285 O O . PRO A 1 296 ? 12.186 -0.813 5.448 1.00 97.81 296 PRO A O 1
ATOM 2288 N N . GLN A 1 297 ? 13.804 0.668 5.993 1.00 97.69 297 GLN A N 1
ATOM 2289 C CA . GLN A 1 297 ? 13.042 1.885 5.802 1.00 97.69 297 GLN A CA 1
ATOM 2290 C C . GLN A 1 297 ? 14.004 2.983 5.354 1.00 97.69 297 GLN A C 1
ATOM 2292 O O . GLN A 1 297 ? 14.943 3.337 6.079 1.00 97.69 297 GLN A O 1
ATOM 2297 N N . ASN A 1 298 ? 13.763 3.578 4.188 1.00 97.69 298 ASN A N 1
ATOM 2298 C CA . ASN A 1 298 ? 14.502 4.759 3.774 1.00 97.69 298 ASN A CA 1
ATOM 2299 C C . ASN A 1 298 ? 13.948 6.014 4.462 1.00 97.69 298 ASN A C 1
ATOM 2301 O O . ASN A 1 298 ? 13.010 6.657 3.984 1.00 97.69 298 ASN A O 1
ATOM 2305 N N . ALA A 1 299 ? 14.545 6.363 5.602 1.00 94.62 299 ALA A N 1
ATOM 2306 C CA . ALA A 1 299 ? 14.219 7.556 6.383 1.00 94.62 299 ALA A CA 1
ATOM 2307 C C . ALA A 1 299 ? 15.152 8.752 6.095 1.00 94.62 299 ALA A C 1
ATOM 2309 O O . ALA A 1 299 ? 15.222 9.678 6.904 1.00 94.62 299 ALA A O 1
ATOM 2310 N N . SER A 1 300 ? 15.891 8.730 4.977 1.00 92.94 300 SER A N 1
ATOM 2311 C CA . SER A 1 300 ? 16.741 9.851 4.556 1.00 92.94 300 SER A CA 1
ATOM 2312 C C . SER A 1 300 ? 15.927 11.117 4.274 1.00 92.94 300 SER A C 1
ATOM 2314 O O . SER A 1 300 ? 14.701 11.091 4.163 1.00 92.94 300 SER A O 1
ATOM 2316 N N . GLU A 1 301 ? 16.611 12.246 4.110 1.00 91.31 301 GLU A N 1
ATOM 2317 C CA . GLU A 1 301 ? 15.991 13.412 3.484 1.00 91.31 301 GLU A CA 1
ATOM 2318 C C . GLU A 1 301 ? 15.724 13.141 1.995 1.00 91.31 301 GLU A C 1
ATOM 2320 O O . GLU A 1 301 ? 16.446 12.383 1.341 1.00 91.31 301 GLU A O 1
ATOM 2325 N N . GLY A 1 302 ? 14.676 13.763 1.455 1.00 92.38 302 GLY A N 1
ATOM 2326 C CA . GLY A 1 302 ? 14.344 13.677 0.037 1.00 92.38 302 GLY A CA 1
ATOM 2327 C C . GLY A 1 302 ? 13.030 14.365 -0.314 1.00 92.38 302 GLY A C 1
ATOM 2328 O O . GLY A 1 302 ? 12.265 14.783 0.553 1.00 92.38 302 GLY A O 1
ATOM 2329 N N . VAL A 1 303 ? 12.785 14.499 -1.618 1.00 95.50 303 VAL A N 1
ATOM 2330 C CA . VAL A 1 303 ? 11.688 15.319 -2.169 1.00 95.50 303 VAL A CA 1
ATOM 2331 C C . VAL A 1 303 ? 10.431 14.523 -2.519 1.00 95.50 303 VAL A C 1
ATOM 2333 O O . VAL A 1 303 ? 9.387 15.104 -2.802 1.00 95.50 303 VAL A O 1
ATOM 2336 N N . SER A 1 304 ? 10.519 13.195 -2.544 1.00 97.62 304 SER A N 1
ATOM 2337 C CA . SER A 1 304 ? 9.423 12.326 -2.968 1.00 97.62 304 SER A CA 1
ATOM 2338 C C . SER A 1 304 ? 9.303 11.094 -2.089 1.00 97.62 304 SER A C 1
ATOM 2340 O O . SER A 1 304 ? 10.300 10.583 -1.582 1.00 97.62 304 SER A O 1
ATOM 2342 N N . ARG A 1 305 ? 8.075 10.604 -1.954 1.00 98.56 305 ARG A N 1
ATOM 2343 C CA . ARG A 1 305 ? 7.716 9.406 -1.194 1.00 98.56 305 ARG A CA 1
ATOM 2344 C C . ARG A 1 305 ? 7.361 8.271 -2.137 1.00 98.56 305 ARG A C 1
ATOM 2346 O O . ARG A 1 305 ? 6.899 8.523 -3.252 1.00 98.56 305 ARG A O 1
ATOM 2353 N N . VAL A 1 306 ? 7.586 7.046 -1.685 1.00 98.81 306 VAL A N 1
ATOM 2354 C CA . VAL A 1 306 ? 7.298 5.832 -2.451 1.00 98.81 306 VAL A CA 1
ATOM 2355 C C . VAL A 1 306 ? 5.786 5.638 -2.640 1.00 98.81 306 VAL A C 1
ATOM 2357 O O . VAL A 1 306 ? 4.992 5.850 -1.719 1.00 98.81 306 VAL A O 1
ATOM 2360 N N . LEU A 1 307 ? 5.410 5.200 -3.845 1.00 98.75 307 LEU A N 1
ATOM 2361 C CA . LEU A 1 307 ? 4.076 4.735 -4.228 1.00 98.75 307 LEU A CA 1
ATOM 2362 C C . LEU A 1 307 ? 4.156 3.307 -4.778 1.00 98.75 307 LEU A C 1
ATOM 2364 O O . LEU A 1 307 ? 5.074 2.985 -5.539 1.00 98.75 307 LEU A O 1
ATOM 2368 N N . ARG A 1 308 ? 3.171 2.469 -4.440 1.00 98.81 308 ARG A N 1
ATOM 2369 C CA . ARG A 1 308 ? 3.130 1.045 -4.820 1.00 98.81 308 ARG A CA 1
ATOM 2370 C C . ARG A 1 308 ? 1.765 0.607 -5.363 1.00 98.81 308 ARG A C 1
ATOM 2372 O O . ARG A 1 308 ? 0.784 1.327 -5.200 1.00 98.81 308 ARG A O 1
ATOM 2379 N N . GLY A 1 309 ? 1.725 -0.538 -6.049 1.00 97.94 309 GLY A N 1
ATOM 2380 C CA . GLY A 1 309 ? 0.495 -1.230 -6.481 1.00 97.94 309 GLY A CA 1
ATOM 2381 C C . GLY A 1 309 ? -0.067 -0.861 -7.851 1.00 97.94 309 GLY A C 1
ATOM 2382 O O . GLY A 1 309 ? -0.645 -1.709 -8.528 1.00 97.94 309 GLY A O 1
ATOM 2383 N N . GLY A 1 310 ? 0.151 0.366 -8.318 1.00 97.38 310 GLY A N 1
ATOM 2384 C CA . GLY A 1 310 ? -0.519 0.846 -9.523 1.00 97.38 310 GLY A CA 1
ATOM 2385 C C . GLY A 1 310 ? -1.924 1.365 -9.233 1.00 97.38 310 GLY A C 1
ATOM 2386 O O . GLY A 1 310 ? -2.308 1.545 -8.095 1.00 97.38 310 GLY A O 1
ATOM 2387 N N . SER A 1 311 ? -2.697 1.663 -10.272 1.00 95.88 311 SER A N 1
ATOM 2388 C CA . SER A 1 311 ? -4.032 2.248 -10.144 1.00 95.88 311 SER A CA 1
ATOM 2389 C C . SER A 1 311 ? -4.954 1.757 -11.253 1.00 95.88 311 SER A C 1
ATOM 2391 O O . SER A 1 311 ? -4.522 1.094 -12.195 1.00 95.88 311 SER A O 1
ATOM 2393 N N . TRP A 1 312 ? -6.214 2.174 -11.201 1.00 93.31 312 TRP A N 1
ATOM 2394 C CA . TRP A 1 312 ? -7.246 1.846 -12.178 1.00 93.31 312 TRP A CA 1
ATOM 2395 C C . TRP A 1 312 ? -6.928 2.276 -13.627 1.00 93.31 312 TRP A C 1
ATOM 2397 O O . TRP A 1 312 ? -7.569 1.772 -14.546 1.00 93.31 312 TRP A O 1
ATOM 2407 N N . VAL A 1 313 ? -5.943 3.157 -13.861 1.00 92.19 313 VAL A N 1
ATOM 2408 C CA . VAL A 1 313 ? -5.448 3.537 -15.208 1.00 92.19 313 VAL A CA 1
ATOM 2409 C C . VAL A 1 313 ? -4.128 2.876 -15.599 1.00 92.19 313 VAL A C 1
ATOM 2411 O O . VAL A 1 313 ? -3.691 2.993 -16.744 1.00 92.19 313 VAL A O 1
ATOM 2414 N N . THR A 1 314 ? -3.456 2.240 -14.645 1.00 93.88 314 THR A N 1
ATOM 2415 C CA . THR A 1 314 ? -2.120 1.679 -14.829 1.00 93.88 314 THR A CA 1
ATOM 2416 C C . THR A 1 314 ? -2.182 0.469 -15.761 1.00 93.88 314 THR A C 1
ATOM 2418 O O . THR A 1 314 ? -3.181 -0.247 -15.770 1.00 93.88 314 THR A O 1
ATOM 2421 N N . LYS A 1 315 ? -1.130 0.254 -16.562 1.00 94.81 315 LYS A N 1
ATOM 2422 C CA . LYS A 1 315 ? -1.031 -0.898 -17.469 1.00 94.81 315 LYS A CA 1
ATOM 2423 C C . LYS A 1 315 ? -0.813 -2.194 -16.703 1.00 94.81 315 LYS A C 1
ATOM 2425 O O . LYS A 1 315 ? -0.112 -2.163 -15.694 1.00 94.81 315 LYS A O 1
ATOM 2430 N N . ALA A 1 316 ? -1.300 -3.319 -17.230 1.00 95.31 316 ALA A N 1
ATOM 2431 C CA . ALA A 1 316 ? -1.107 -4.640 -16.622 1.00 95.31 316 ALA A CA 1
ATOM 2432 C C . ALA A 1 316 ? 0.369 -4.885 -16.263 1.00 95.31 316 ALA A C 1
ATOM 2434 O O . ALA A 1 316 ? 0.692 -5.178 -15.117 1.00 95.31 316 ALA A O 1
ATOM 2435 N N . SER A 1 317 ? 1.277 -4.618 -17.212 1.00 94.69 317 SER A N 1
ATOM 2436 C CA . SER A 1 317 ? 2.728 -4.822 -17.076 1.00 94.69 317 SER A CA 1
ATOM 2437 C C . SER A 1 317 ? 3.409 -4.011 -15.967 1.00 94.69 317 SER A C 1
ATOM 2439 O O . SER A 1 317 ? 4.575 -4.255 -15.669 1.00 94.69 317 SER A O 1
ATOM 2441 N N . THR A 1 318 ? 2.731 -3.023 -15.380 1.00 94.69 318 THR A N 1
ATOM 2442 C CA . THR A 1 318 ? 3.259 -2.191 -14.288 1.00 94.69 318 THR A CA 1
ATOM 2443 C C . THR A 1 318 ? 2.465 -2.356 -12.987 1.00 94.69 318 THR A C 1
ATOM 2445 O O . THR A 1 318 ? 2.657 -1.575 -12.064 1.00 94.69 318 THR A O 1
ATOM 2448 N N . LEU A 1 319 ? 1.579 -3.354 -12.889 1.00 97.12 319 LEU A N 1
ATOM 2449 C CA . LEU A 1 319 ? 0.909 -3.744 -11.632 1.00 97.12 319 LEU A CA 1
ATOM 2450 C C . LEU A 1 319 ? 1.689 -4.810 -10.854 1.00 97.12 319 LEU A C 1
ATOM 2452 O O . LEU A 1 319 ? 1.182 -5.369 -9.884 1.00 97.12 319 LEU A O 1
ATOM 2456 N N . ARG A 1 320 ? 2.900 -5.142 -11.308 1.00 98.44 320 ARG A N 1
ATOM 2457 C CA . ARG A 1 320 ? 3.753 -6.165 -10.701 1.00 98.44 320 ARG A CA 1
ATOM 2458 C C . ARG A 1 320 ? 4.074 -5.791 -9.251 1.00 98.44 320 ARG A C 1
ATOM 2460 O O . ARG A 1 320 ? 4.271 -4.613 -8.958 1.00 98.44 320 ARG A O 1
ATOM 2467 N N . SER A 1 321 ? 4.206 -6.781 -8.369 1.00 98.62 321 SER A N 1
ATOM 2468 C CA . SER A 1 321 ? 4.571 -6.599 -6.956 1.00 98.62 321 SER A CA 1
ATOM 2469 C C . SER A 1 321 ? 5.836 -5.755 -6.796 1.00 98.62 321 SER A C 1
ATOM 2471 O O . SER A 1 321 ? 5.912 -4.926 -5.898 1.00 98.62 321 SER A O 1
ATOM 2473 N N . ALA A 1 322 ? 6.812 -5.937 -7.691 1.00 98.50 322 ALA A N 1
ATOM 2474 C CA . ALA A 1 322 ? 8.083 -5.222 -7.665 1.00 98.50 322 ALA A CA 1
ATOM 2475 C C . ALA A 1 322 ? 7.997 -3.768 -8.159 1.00 98.50 322 ALA A C 1
ATOM 2477 O O . ALA A 1 322 ? 8.887 -2.983 -7.847 1.00 98.50 322 ALA A O 1
ATOM 2478 N N . ASN A 1 323 ? 6.953 -3.366 -8.894 1.00 98.44 323 ASN A N 1
ATOM 2479 C CA . ASN A 1 323 ? 6.921 -2.083 -9.601 1.00 98.44 323 ASN A CA 1
ATOM 2480 C C . ASN A 1 323 ? 6.883 -0.872 -8.651 1.00 98.44 323 ASN A C 1
ATOM 2482 O O . ASN A 1 323 ? 5.919 -0.672 -7.903 1.00 98.44 323 ASN A O 1
ATOM 2486 N N . ARG A 1 324 ? 7.922 -0.035 -8.698 1.00 98.31 324 ARG A N 1
ATOM 2487 C CA . ARG A 1 324 ? 8.097 1.133 -7.821 1.00 98.31 324 ARG A CA 1
ATOM 2488 C C . ARG A 1 324 ? 7.638 2.411 -8.517 1.00 98.31 324 ARG A C 1
ATOM 2490 O O . ARG A 1 324 ? 7.705 2.544 -9.736 1.00 98.31 324 ARG A O 1
ATOM 2497 N N . SER A 1 325 ? 7.152 3.368 -7.738 1.00 98.00 325 SER A N 1
ATOM 2498 C CA . SER A 1 325 ? 6.839 4.715 -8.210 1.00 98.00 325 SER A CA 1
ATOM 2499 C C . SER A 1 325 ? 7.040 5.722 -7.081 1.00 98.00 325 SER A C 1
ATOM 2501 O O . SER A 1 325 ? 7.385 5.362 -5.953 1.00 98.00 325 SER A O 1
ATOM 2503 N N . ARG A 1 326 ? 6.845 7.005 -7.382 1.00 97.88 326 ARG A N 1
ATOM 2504 C CA . ARG A 1 326 ? 7.023 8.094 -6.424 1.00 97.88 326 ARG A CA 1
ATOM 2505 C C . ARG A 1 326 ? 6.084 9.256 -6.682 1.00 97.88 326 ARG A C 1
ATOM 2507 O O . ARG A 1 326 ? 5.696 9.513 -7.819 1.00 97.88 326 ARG A O 1
ATOM 2514 N N . GLY A 1 327 ? 5.810 10.017 -5.634 1.00 97.31 327 GLY A N 1
ATOM 2515 C CA . GLY A 1 327 ? 5.113 11.294 -5.732 1.00 97.31 327 GLY A CA 1
ATOM 2516 C C . GLY A 1 327 ? 5.655 12.306 -4.732 1.00 97.31 327 GLY A C 1
ATOM 2517 O O . GLY A 1 327 ? 6.305 11.941 -3.751 1.00 97.31 327 GLY A O 1
ATOM 2518 N N . TRP A 1 328 ? 5.408 13.589 -4.985 1.00 97.75 328 TRP A N 1
ATOM 2519 C CA . TRP A 1 328 ? 5.689 14.627 -3.995 1.00 97.75 328 TRP A CA 1
ATOM 2520 C C . TRP A 1 328 ? 4.716 14.508 -2.817 1.00 97.75 328 TRP A C 1
ATOM 2522 O O . TRP A 1 328 ? 3.541 14.204 -3.039 1.00 97.75 328 TRP A O 1
ATOM 2532 N N . PRO A 1 329 ? 5.182 14.707 -1.574 1.00 96.81 329 PRO A N 1
ATOM 2533 C CA . PRO A 1 329 ? 4.388 14.423 -0.379 1.00 96.81 329 PRO A CA 1
ATOM 2534 C C . PRO A 1 329 ? 3.144 15.309 -0.219 1.00 96.81 329 PRO A C 1
ATOM 2536 O O . PRO A 1 329 ? 2.207 14.910 0.474 1.00 96.81 329 PRO A O 1
ATOM 2539 N N . ASP A 1 330 ? 3.110 16.465 -0.882 1.00 95.56 330 ASP A N 1
ATOM 2540 C CA . ASP A 1 330 ? 2.003 17.423 -0.922 1.00 95.56 330 ASP A CA 1
ATOM 2541 C C . ASP A 1 330 ? 1.047 17.201 -2.111 1.00 95.56 330 ASP A C 1
ATOM 2543 O O . ASP A 1 330 ? -0.084 17.693 -2.104 1.00 95.56 330 ASP A O 1
ATOM 2547 N N . LEU A 1 331 ? 1.457 16.419 -3.115 1.00 94.88 331 LEU A N 1
ATOM 2548 C CA . LEU A 1 331 ? 0.653 16.139 -4.298 1.00 94.88 331 LEU A CA 1
ATOM 2549 C C . LEU A 1 331 ? -0.502 15.190 -3.960 1.00 94.88 331 LEU A C 1
ATOM 2551 O O . LEU A 1 331 ? -0.300 14.060 -3.523 1.00 94.88 331 LEU A O 1
ATOM 2555 N N . HIS A 1 332 ? -1.725 15.622 -4.256 1.00 92.31 332 HIS A N 1
ATOM 2556 C CA . HIS A 1 332 ? -2.932 14.810 -4.142 1.00 92.31 332 HIS A CA 1
ATOM 2557 C C . HIS A 1 332 ? -3.591 14.624 -5.515 1.00 92.31 332 HIS A C 1
ATOM 2559 O O . HIS A 1 332 ? -3.861 15.588 -6.237 1.00 92.31 332 HIS A O 1
ATOM 2565 N N . THR A 1 333 ? -3.871 13.379 -5.895 1.00 92.31 333 THR A N 1
ATOM 2566 C CA . THR A 1 333 ? -4.510 13.056 -7.180 1.00 92.31 333 THR A CA 1
ATOM 2567 C C . THR A 1 333 ? -5.603 12.014 -6.993 1.00 92.31 333 THR A C 1
ATOM 2569 O O . THR A 1 333 ? -5.647 11.317 -5.981 1.00 92.31 333 THR A O 1
ATOM 2572 N N . ALA A 1 334 ? -6.457 11.856 -8.001 1.00 91.94 334 ALA A N 1
ATOM 2573 C CA . ALA A 1 334 ? -7.493 10.824 -8.020 1.00 91.94 334 ALA A CA 1
ATOM 2574 C C . ALA A 1 334 ? -6.954 9.393 -8.254 1.00 91.94 334 ALA A C 1
ATOM 2576 O O . ALA A 1 334 ? -7.731 8.461 -8.464 1.00 91.94 334 ALA A O 1
ATOM 2577 N N . PHE A 1 335 ? -5.629 9.230 -8.275 1.00 93.50 335 PHE A N 1
ATOM 2578 C CA . PHE A 1 335 ? -4.948 7.947 -8.432 1.00 93.50 335 PHE A CA 1
ATOM 2579 C C . PHE A 1 335 ? -4.234 7.508 -7.155 1.00 93.50 335 PHE A C 1
ATOM 2581 O O . PHE A 1 335 ? -3.722 6.395 -7.129 1.00 93.50 335 PHE A O 1
ATOM 2588 N N . TYR A 1 336 ? -4.160 8.371 -6.135 1.00 97.19 336 TYR A N 1
ATOM 2589 C CA . TYR A 1 336 ? -3.408 8.124 -4.906 1.00 97.19 336 TYR A CA 1
ATOM 2590 C C . TYR A 1 336 ? -4.365 7.879 -3.744 1.00 97.19 336 TYR A C 1
ATOM 2592 O O . TYR A 1 336 ? -5.223 8.715 -3.456 1.00 97.19 336 TYR A O 1
ATOM 2600 N N . GLY A 1 337 ? -4.175 6.746 -3.085 1.00 98.25 337 GLY A N 1
ATOM 2601 C CA . GLY A 1 337 ? -4.841 6.326 -1.866 1.00 98.25 337 GLY A CA 1
ATOM 2602 C C . GLY A 1 337 ? -3.818 5.902 -0.816 1.00 98.25 337 GLY A C 1
ATOM 2603 O O . GLY A 1 337 ? -2.668 6.349 -0.804 1.00 98.25 337 GLY A O 1
ATOM 2604 N N . LEU A 1 338 ? -4.253 5.062 0.116 1.00 98.62 338 LEU A N 1
ATOM 2605 C CA . LEU A 1 338 ? -3.410 4.556 1.191 1.00 98.62 338 LEU A CA 1
ATOM 2606 C C . LEU A 1 338 ? -3.970 3.259 1.767 1.00 98.62 338 LEU A C 1
ATOM 2608 O O . LEU A 1 338 ? -5.175 3.010 1.747 1.00 98.62 338 LEU A O 1
ATOM 2612 N N . ARG A 1 339 ? -3.084 2.519 2.417 1.00 98.62 339 ARG A N 1
ATOM 2613 C CA . ARG A 1 339 ? -3.398 1.403 3.301 1.00 98.62 339 ARG A CA 1
ATOM 2614 C C . ARG A 1 339 ? -2.667 1.623 4.612 1.00 98.62 339 ARG A C 1
ATOM 2616 O O . ARG A 1 339 ? -1.575 2.190 4.632 1.00 98.62 339 ARG A O 1
ATOM 2623 N N . LEU A 1 340 ? -3.284 1.226 5.719 1.00 98.69 340 LEU A N 1
ATOM 2624 C CA . LEU A 1 340 ? -2.672 1.384 7.034 1.00 98.69 340 LEU A CA 1
ATOM 2625 C C . LEU A 1 340 ? -2.027 0.094 7.507 1.00 98.69 340 LEU A C 1
ATOM 2627 O O . LEU A 1 340 ? -2.553 -0.996 7.299 1.00 98.69 340 LEU A O 1
ATOM 2631 N N . LEU A 1 341 ? -0.932 0.259 8.232 1.00 98.75 341 LEU A N 1
ATOM 2632 C CA . LEU A 1 341 ? -0.274 -0.783 8.993 1.00 98.75 341 LEU A CA 1
ATOM 2633 C C . LEU A 1 341 ? -0.414 -0.484 10.487 1.00 98.75 341 LEU A C 1
ATOM 2635 O O . LEU A 1 341 ? -0.227 0.651 10.936 1.00 98.75 341 LEU A O 1
ATOM 2639 N N . ARG A 1 342 ? -0.710 -1.524 11.264 1.00 98.19 342 ARG A N 1
ATOM 2640 C CA . ARG A 1 342 ? -0.613 -1.555 12.723 1.00 98.19 342 ARG A CA 1
ATOM 2641 C C . ARG A 1 342 ? 0.539 -2.487 13.124 1.00 98.19 342 ARG A C 1
ATOM 2643 O O . ARG A 1 342 ? 0.492 -3.670 12.788 1.00 98.19 342 ARG A O 1
ATOM 2650 N N . PRO A 1 343 ? 1.564 -1.989 13.838 1.00 96.62 343 PRO A N 1
ATOM 2651 C CA . PRO A 1 343 ? 2.684 -2.824 14.263 1.00 96.62 343 PRO A CA 1
ATOM 2652 C C . PRO A 1 343 ? 2.233 -4.005 15.132 1.00 96.62 343 PRO A C 1
ATOM 2654 O O . PRO A 1 343 ? 1.199 -3.931 15.807 1.00 96.62 343 PRO A O 1
ATOM 2657 N N . ARG A 1 344 ? 3.028 -5.082 15.157 1.00 93.75 344 ARG A N 1
ATOM 2658 C CA . ARG A 1 344 ? 2.891 -6.130 16.178 1.00 93.75 344 ARG A CA 1
ATOM 2659 C C . ARG A 1 344 ? 2.953 -5.495 17.567 1.00 93.75 344 ARG A C 1
ATOM 2661 O O . ARG A 1 344 ? 3.790 -4.634 17.825 1.00 93.75 344 ARG A O 1
ATOM 2668 N N . ALA A 1 345 ? 2.063 -5.917 18.460 1.00 84.50 345 ALA A N 1
ATOM 2669 C CA . ALA A 1 345 ? 2.127 -5.486 19.849 1.00 84.50 345 ALA A CA 1
ATOM 2670 C C . ALA A 1 345 ? 3.415 -6.023 20.487 1.00 84.50 345 ALA A C 1
ATOM 2672 O O . ALA A 1 345 ? 3.700 -7.217 20.396 1.00 84.50 345 ALA A O 1
ATOM 2673 N N . GLU A 1 346 ? 4.188 -5.158 21.135 1.00 73.56 346 GLU A N 1
ATOM 2674 C CA . GLU A 1 346 ? 5.317 -5.605 21.946 1.00 73.56 346 GLU A CA 1
ATOM 2675 C C . GLU A 1 346 ? 4.801 -6.365 23.177 1.00 73.56 346 GLU A C 1
ATOM 2677 O O . GLU A 1 346 ? 3.771 -6.009 23.763 1.00 73.56 346 GLU A O 1
ATOM 2682 N N . SER A 1 347 ? 5.496 -7.437 23.570 1.00 56.75 347 SER A N 1
ATOM 2683 C CA . SER A 1 347 ? 5.175 -8.167 24.796 1.00 56.75 347 SER A CA 1
ATOM 2684 C C . SER A 1 347 ? 5.327 -7.233 25.996 1.00 56.75 347 SER A C 1
ATOM 2686 O O . SER A 1 347 ? 6.356 -6.581 26.154 1.00 56.75 347 SER A O 1
ATOM 2688 N N . LYS A 1 348 ? 4.322 -7.190 26.880 1.00 50.28 348 LYS A N 1
ATOM 2689 C CA . LYS A 1 348 ? 4.397 -6.416 28.134 1.00 50.28 348 LYS A CA 1
ATOM 2690 C C . LYS A 1 348 ? 5.462 -6.940 29.104 1.00 50.28 348 LYS A C 1
ATOM 2692 O O . LYS A 1 348 ? 5.815 -6.240 30.053 1.00 50.28 348 LYS A O 1
ATOM 2697 N N . ASP A 1 349 ? 5.990 -8.129 28.843 1.00 47.66 349 ASP A N 1
ATOM 2698 C CA . ASP A 1 349 ? 7.136 -8.695 29.536 1.00 47.66 349 ASP A CA 1
ATOM 2699 C C . ASP A 1 349 ? 8.416 -8.050 28.989 1.00 47.66 349 ASP A C 1
ATOM 2701 O O . ASP A 1 349 ? 9.113 -8.595 28.134 1.00 47.66 349 ASP A O 1
ATOM 2705 N N . GLY A 1 350 ? 8.709 -6.834 29.458 1.00 41.38 350 GLY A N 1
ATOM 2706 C CA . GLY A 1 350 ? 10.064 -6.288 29.376 1.00 41.38 350 GLY A CA 1
ATOM 2707 C C . GLY A 1 350 ? 11.057 -7.215 30.097 1.00 41.38 350 GLY A C 1
ATOM 2708 O O . GLY A 1 350 ? 10.631 -8.088 30.861 1.00 41.38 350 GLY A O 1
ATOM 2709 N N . PRO A 1 351 ? 12.379 -7.052 29.898 1.00 41.44 351 PRO A N 1
ATOM 2710 C CA . PRO A 1 351 ? 13.364 -7.903 30.558 1.00 41.44 351 PRO A CA 1
ATOM 2711 C C . PRO A 1 351 ? 13.096 -7.904 32.064 1.00 41.44 351 PRO A C 1
ATOM 2713 O O . PRO A 1 351 ? 12.988 -6.834 32.673 1.00 41.44 351 PRO A O 1
ATOM 2716 N N . ALA A 1 352 ? 12.930 -9.100 32.639 1.00 41.16 352 ALA A N 1
ATOM 2717 C CA . ALA A 1 352 ? 12.654 -9.282 34.056 1.00 41.16 352 ALA A CA 1
ATOM 2718 C C . ALA A 1 352 ? 13.609 -8.395 34.860 1.00 41.16 352 ALA A C 1
ATOM 2720 O O . ALA A 1 352 ? 14.829 -8.549 34.773 1.00 41.16 352 ALA A O 1
ATOM 2721 N N . LYS A 1 353 ? 13.062 -7.423 35.601 1.00 36.69 353 LYS A N 1
ATOM 2722 C CA . LYS A 1 353 ? 13.852 -6.605 36.521 1.00 36.69 353 LYS A CA 1
ATOM 2723 C C . LYS A 1 353 ? 14.437 -7.557 37.556 1.00 36.69 353 LYS A C 1
ATOM 2725 O O . LYS A 1 353 ? 13.742 -7.968 38.480 1.00 36.69 353 LYS A O 1
ATOM 2730 N N . ILE A 1 354 ? 15.700 -7.929 37.380 1.00 42.16 354 ILE A N 1
ATOM 2731 C CA . ILE A 1 354 ? 16.464 -8.647 38.393 1.00 42.16 354 ILE A CA 1
ATOM 2732 C C . ILE A 1 354 ? 16.597 -7.672 39.562 1.00 42.16 354 ILE A C 1
ATOM 2734 O O . ILE A 1 354 ? 17.363 -6.712 39.498 1.00 42.16 354 ILE A O 1
ATOM 2738 N N . SER A 1 355 ? 15.790 -7.862 40.607 1.00 40.66 355 SER A N 1
ATOM 2739 C CA . SER A 1 355 ? 16.002 -7.156 41.863 1.00 40.66 355 SER A CA 1
ATOM 2740 C C . SER A 1 355 ? 17.230 -7.770 42.521 1.00 40.66 355 SER A C 1
ATOM 2742 O O . SER A 1 355 ? 17.172 -8.902 43.002 1.00 40.66 355 SER A O 1
ATOM 2744 N N . HIS A 1 356 ? 18.340 -7.042 42.537 1.00 45.47 356 HIS A N 1
ATOM 2745 C CA . HIS A 1 356 ? 19.427 -7.356 43.451 1.00 45.47 356 HIS A CA 1
ATOM 2746 C C . HIS A 1 356 ? 18.928 -7.068 44.872 1.00 45.47 356 HIS A C 1
ATOM 2748 O O . HIS A 1 356 ? 18.624 -5.920 45.202 1.00 45.47 356 HIS A O 1
ATOM 2754 N N . ARG A 1 357 ? 18.757 -8.127 45.665 1.00 46.50 357 ARG A N 1
ATOM 2755 C CA . ARG A 1 357 ? 18.712 -8.059 47.125 1.00 46.50 357 ARG A CA 1
ATOM 2756 C C . ARG A 1 357 ? 20.052 -8.507 47.668 1.00 46.50 357 ARG A C 1
ATOM 2758 O O . ARG A 1 357 ? 20.614 -9.449 47.064 1.00 46.50 357 ARG A O 1
#

Sequence (357 aa):
MGTACSMARRKSAPQRPLLRAQPQAMLLALLLTLCLVAPALAQVSAEDARSEANATQANATQASAVAHKATPPEFLPKPGDPPAGATWTEPKTGMVFNWVPPGCFIMGSPADEPGRNPDEGPQHEVCVSGFWLGATEVTQGQWKAVLGKNPSLIANGDDYPVDMISWDMAKAYAKALGKKSGQTFRLPTEAEWEYAARAGTLTPYAFGDAISQDQASFEKRYSLPAERTVSKRKSRKSRRKTARPKVRTWPNMHTNVVASFQPNAFGLHDMHGNLWEWCEDVYDAHYYDRSPRENPQNASEGVSRVLRGGSWVTKASTLRSANRSRGWPDLHTAFYGLRLLRPRAESKDGPAKISHR

pLDDT: mean 81.03, std 22.59, range [33.56, 98.94]

Solvent-accessible surface area (backbone atoms only — not comparable to full-atom values): 20819 Å² total; per-residue (Å²): 141,80,90,81,90,88,88,88,87,89,90,80,88,91,88,88,86,90,88,88,86,84,88,92,87,81,75,77,79,66,64,73,70,59,76,76,56,59,69,61,59,55,52,55,58,52,51,53,53,50,50,51,51,50,52,52,50,51,50,50,53,51,52,54,61,54,58,77,72,58,79,75,64,66,36,48,83,53,95,86,64,72,58,69,33,38,77,48,66,42,89,84,62,66,51,47,22,17,26,42,62,28,37,71,48,74,44,44,44,61,95,82,45,81,68,66,60,86,58,25,31,57,65,41,68,36,28,32,52,40,29,31,34,36,26,32,56,46,22,32,39,45,46,26,71,68,70,74,56,72,70,34,50,68,71,83,49,49,58,23,50,32,23,38,40,20,48,59,53,52,53,51,47,28,52,51,44,19,70,75,67,78,47,67,44,38,52,32,31,59,56,59,47,33,52,60,38,22,45,85,47,89,46,50,30,58,80,34,88,64,84,52,77,84,56,32,44,46,58,51,79,62,69,78,74,72,73,74,65,79,66,79,83,73,78,92,76,86,92,73,88,68,80,74,79,85,74,70,53,64,96,46,64,67,70,54,52,60,62,79,37,71,51,40,79,34,52,38,18,62,55,45,7,34,40,20,26,42,31,65,18,36,55,57,62,63,42,54,79,71,57,54,44,68,62,47,66,45,82,62,91,71,78,31,26,25,29,34,22,30,15,19,66,34,52,74,63,51,25,25,46,46,41,76,47,68,43,47,43,79,56,53,38,77,46,26,30,38,40,48,23,29,70,55,81,76,71,90,76,59,83,79,80,78,76,88,125